Protein 1H99 (pdb70)

Secondary structure (DSSP, 8-state):
-TTGGGTS--S---HHHHHHHHHHHHHHHHHH-S---THHHHHHHHHHHHHHHHHHTT-----TTHHHHHHHTHHHHHHHHHHHHHHHHHHS----HHHHHHHHHHHHHHHTTS--HHHHHHHHHHHHHHHHHHHHHT----TTSHHHHHHHHHHHHHHHHHHHT-----THHHHHHHHHTHHHHHHHHHHHHHHHHHH-----HHHHHHHHHHHHHHH-

Structure (mmCIF, N/CA/C/O backbone):
data_1H99
#
_entry.id   1H99
#
_cell.length_a   78.250
_cell.length_b   129.710
_cell.length_c   50.710
_cell.angle_alpha   90.00
_cell.angle_beta   90.00
_cell.angle_gamma   90.00
#
_symmetry.space_group_name_H-M   'C 2 2 21'
#
loop_
_entity.id
_entity.type
_entity.pdbx_description
1 polymer 'TRANSCRIPTION ANTITERMINATOR LICT'
2 water water
#
loop_
_atom_site.group_PDB
_atom_site.id
_atom_site.type_symbol
_atom_site.label_atom_id
_atom_site.label_alt_id
_atom_site.label_comp_id
_atom_site.label_asym_id
_atom_site.label_entity_id
_atom_site.label_seq_id
_atom_site.pdbx_PDB_ins_code
_atom_site.Cartn_x
_atom_site.Cartn_y
_atom_site.Cartn_z
_atom_site.occupancy
_atom_site.B_iso_or_equiv
_atom_site.auth_seq_id
_atom_site.auth_comp_id
_atom_site.auth_asym_id
_atom_site.auth_atom_id
_atom_site.pdbx_PDB_model_num
ATOM 1 N N . GLY A 1 1 ? 46.546 68.910 18.625 1.00 26.06 54 GLY A N 1
ATOM 2 C CA . GLY A 1 1 ? 45.732 68.828 19.874 1.00 26.33 54 GLY A CA 1
ATOM 3 C C . GLY A 1 1 ? 45.978 67.554 20.663 1.00 25.63 54 GLY A C 1
ATOM 4 O O . GLY A 1 1 ? 46.266 66.502 20.094 1.00 26.23 54 GLY A O 1
ATOM 5 N N . ALA A 1 2 ? 45.852 67.649 21.983 1.00 24.68 55 ALA A N 1
ATOM 6 C CA . ALA A 1 2 ? 46.069 66.512 22.870 1.00 25.65 55 ALA A CA 1
ATOM 7 C C . ALA A 1 2 ? 45.012 65.425 22.703 1.00 25.50 55 ALA A C 1
ATOM 8 O O . ALA A 1 2 ? 45.204 64.290 23.136 1.00 27.15 55 ALA A O 1
ATOM 10 N N . MET A 1 3 ? 43.899 65.762 22.066 1.00 24.80 56 MET A N 1
ATOM 11 C CA . MET A 1 3 ? 42.825 64.795 21.892 1.00 24.68 56 MET A CA 1
ATOM 12 C C . MET A 1 3 ? 42.542 64.468 20.433 1.00 23.43 56 MET A C 1
ATOM 13 O O . MET A 1 3 ? 41.623 63.712 20.117 1.00 21.24 56 MET A O 1
ATOM 18 N N . GLU A 1 4 ? 43.353 65.030 19.547 1.00 20.76 57 GLU A N 1
ATOM 19 C CA . GLU A 1 4 ? 43.191 64.814 18.118 1.00 22.08 57 GLU A CA 1
ATOM 20 C C . GLU A 1 4 ? 43.292 63.335 17.745 1.00 20.56 57 GLU A C 1
ATOM 21 O O . GLU A 1 4 ? 42.495 62.834 16.955 1.00 19.94 57 GLU A O 1
ATOM 27 N N . LYS A 1 5 ? 44.261 62.635 18.326 1.00 19.19 58 LYS A N 1
ATOM 28 C CA . LYS A 1 5 ? 44.468 61.222 18.010 1.00 19.08 58 LYS A CA 1
ATOM 29 C C . LYS A 1 5 ? 43.275 60.308 18.279 1.00 19.07 58 LYS A C 1
ATOM 30 O O . LYS A 1 5 ? 43.173 59.230 17.689 1.00 18.49 58 LYS A O 1
ATOM 36 N N . PHE A 1 6 ? 42.378 60.734 19.163 1.00 17.02 59 PHE A N 1
ATOM 37 C CA . PHE A 1 6 ? 41.196 59.943 19.508 1.00 17.88 59 PHE A CA 1
ATOM 38 C C . PHE A 1 6 ? 40.061 60.093 18.510 1.00 18.83 59 PHE A C 1
ATOM 39 O O . PHE A 1 6 ? 39.131 59.286 18.498 1.00 18.79 59 PHE A O 1
ATOM 47 N N . LYS A 1 7 ? 40.126 61.123 17.677 1.00 17.77 60 LYS A N 1
ATOM 48 C CA . LYS A 1 7 ? 39.041 61.374 16.742 1.00 20.57 60 LYS A CA 1
ATOM 49 C C . LYS A 1 7 ? 39.406 61.540 15.277 1.00 20.38 60 LYS A C 1
ATOM 50 O O . LYS A 1 7 ? 38.533 61.461 14.417 1.00 22.16 60 LYS A O 1
ATOM 56 N N . THR A 1 8 ? 40.682 61.761 14.983 1.00 18.83 61 THR A N 1
ATOM 57 C CA . THR A 1 8 ? 41.087 61.975 13.601 1.00 18.26 61 THR A CA 1
ATOM 58 C C . THR A 1 8 ? 42.419 61.319 13.261 1.00 17.97 61 THR A C 1
ATOM 59 O O . THR A 1 8 ? 43.216 61.007 14.144 1.00 19.24 61 THR A O 1
ATOM 63 N N . LEU A 1 9 ? 42.654 61.106 11.972 1.00 17.59 62 LEU A N 1
ATOM 64 C CA . LEU A 1 9 ? 43.907 60.520 11.527 1.00 16.82 62 LEU A CA 1
ATOM 65 C C . LEU A 1 9 ? 44.948 61.633 11.601 1.00 18.81 62 LEU A C 1
ATOM 66 O O . LEU A 1 9 ? 44.703 62.753 11.143 1.00 20.10 62 LEU A O 1
ATOM 71 N N . LEU A 1 10 ? 46.101 61.311 12.181 1.00 19.53 63 LEU A N 1
ATOM 72 C CA . LEU A 1 10 ? 47.183 62.274 12.396 1.00 22.00 63 LEU A CA 1
ATOM 73 C C . LEU A 1 10 ? 48.256 62.370 11.320 1.00 23.32 63 LEU A C 1
ATOM 74 O O . LEU A 1 10 ? 49.446 62.233 11.614 1.00 25.65 63 LEU A O 1
ATOM 79 N N . TYR A 1 11 ? 47.846 62.615 10.084 1.00 21.57 64 TYR A N 1
ATOM 80 C CA . TYR A 1 11 ? 48.795 62.752 8.988 1.00 21.43 64 TYR A CA 1
ATOM 81 C C . TYR A 1 11 ? 48.101 63.324 7.765 1.00 22.64 64 TYR A C 1
ATOM 82 O O . TYR A 1 11 ? 46.877 63.438 7.738 1.00 22.54 64 TYR A O 1
ATOM 91 N N . ASP A 1 12 ? 48.892 63.697 6.764 1.00 23.66 65 ASP A N 1
ATOM 92 C CA . ASP A 1 12 ? 48.351 64.245 5.529 1.00 25.13 65 ASP A CA 1
ATOM 93 C C . ASP A 1 12 ? 47.770 63.081 4.741 1.00 23.04 65 ASP A C 1
ATOM 94 O O . ASP A 1 12 ? 48.502 62.291 4.147 1.00 24.08 65 ASP A O 1
ATOM 99 N N . ILE A 1 13 ? 46.447 62.974 4.755 1.00 22.39 66 ILE A N 1
ATOM 100 C CA . ILE A 1 13 ? 45.759 61.888 4.071 1.00 20.76 66 ILE A CA 1
ATOM 101 C C . ILE A 1 13 ? 45.750 62.050 2.556 1.00 19.00 66 ILE A C 1
ATOM 102 O O . ILE A 1 13 ? 45.260 63.052 2.032 1.00 20.42 66 ILE A O 1
ATOM 107 N N . PRO A 1 14 ? 46.300 61.065 1.833 1.00 18.56 67 PRO A N 1
ATOM 108 C CA . PRO A 1 14 ? 46.328 61.133 0.369 1.00 18.65 67 PRO A CA 1
ATOM 109 C C . PRO A 1 14 ? 44.894 61.064 -0.154 1.00 18.68 67 PRO A C 1
ATOM 110 O O . PRO A 1 14 ? 44.115 60.203 0.268 1.00 16.90 67 PRO A O 1
ATOM 114 N N . ILE A 1 15 ? 44.544 61.965 -1.066 1.00 17.08 68 ILE A N 1
ATOM 115 C CA . ILE A 1 15 ? 43.199 61.985 -1.618 1.00 17.15 68 ILE A CA 1
ATOM 116 C C . ILE A 1 15 ? 42.800 60.631 -2.208 1.00 16.28 68 ILE A C 1
ATOM 117 O O . ILE A 1 15 ? 41.653 60.203 -2.070 1.00 16.08 68 ILE A O 1
ATOM 122 N N . GLU A 1 16 ? 43.744 59.954 -2.852 1.00 15.35 69 GLU A N 1
ATOM 123 C CA . GLU A 1 16 ? 43.460 58.655 -3.452 1.00 16.93 69 GLU A CA 1
ATOM 124 C C . GLU A 1 16 ? 42.961 57.633 -2.435 1.00 15.15 69 GLU A C 1
ATOM 125 O O . GLU A 1 16 ? 42.158 56.762 -2.770 1.00 14.26 69 GLU A O 1
ATOM 131 N N . CYS A 1 17 ? 43.436 57.737 -1.196 1.00 14.80 70 CYS A N 1
ATOM 132 C CA . CYS A 1 17 ? 43.010 56.802 -0.157 1.00 14.79 70 CYS A CA 1
ATOM 133 C C . CYS A 1 17 ? 41.536 57.007 0.166 1.00 14.36 70 CYS A C 1
ATOM 134 O O . CYS A 1 17 ? 40.794 56.044 0.378 1.00 15.64 70 CYS A O 1
ATOM 137 N N . MET A 1 18 ? 41.110 58.265 0.219 1.00 13.72 71 MET A N 1
ATOM 138 C CA . MET A 1 18 ? 39.717 58.577 0.501 1.00 13.40 71 MET A CA 1
ATOM 139 C C . MET A 1 18 ? 38.862 58.144 -0.680 1.00 14.30 71 MET A C 1
ATOM 140 O O . MET A 1 18 ? 37.757 57.623 -0.504 1.00 14.64 71 MET A O 1
ATOM 145 N N . GLU A 1 19 ? 39.374 58.356 -1.888 1.00 14.23 72 GLU A N 1
ATOM 146 C CA . GLU A 1 19 ? 38.640 57.970 -3.089 1.00 15.19 72 GLU A CA 1
ATOM 147 C C . GLU A 1 19 ? 38.371 56.469 -3.144 1.00 15.71 72 GLU A C 1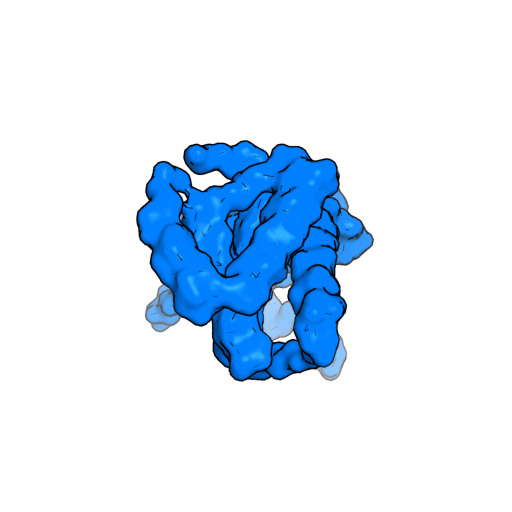
ATOM 148 O O . GLU A 1 19 ? 37.236 56.054 -3.374 1.00 15.51 72 GLU A O 1
ATOM 154 N N . VAL A 1 20 ? 39.400 55.654 -2.934 1.00 15.50 73 VAL A N 1
ATOM 155 C CA . VAL A 1 20 ? 39.195 54.208 -2.984 1.00 15.20 73 VAL A CA 1
ATOM 156 C C . VAL A 1 20 ? 38.359 53.730 -1.793 1.00 15.20 73 VAL A C 1
ATOM 157 O O . VAL A 1 20 ? 37.575 52.790 -1.922 1.00 14.46 73 VAL A O 1
ATOM 161 N N . SER A 1 21 ? 38.506 54.376 -0.637 1.00 13.96 74 SER A N 1
ATOM 162 C CA . SER A 1 21 ? 37.710 54.008 0.533 1.00 14.78 74 SER A CA 1
ATOM 163 C C . SER A 1 21 ? 36.231 54.191 0.199 1.00 15.02 74 SER A C 1
ATOM 164 O O . SER A 1 21 ? 35.408 53.314 0.463 1.00 13.67 74 SER A O 1
ATOM 167 N N . GLU A 1 22 ? 35.894 55.334 -0.393 1.00 14.13 75 GLU A N 1
ATOM 168 C CA . GLU A 1 22 ? 34.509 55.608 -0.752 1.00 13.79 75 GLU A CA 1
ATOM 169 C C . GLU A 1 22 ? 33.997 54.613 -1.790 1.00 12.83 75 GLU A C 1
ATOM 170 O O . GLU A 1 22 ? 32.854 54.173 -1.716 1.00 14.14 75 GLU A O 1
ATOM 176 N N . GLU A 1 23 ? 34.852 54.255 -2.742 1.00 13.05 76 GLU A N 1
ATOM 177 C CA . GLU A 1 23 ? 34.481 53.316 -3.800 1.00 13.39 76 GLU A CA 1
ATOM 178 C C . GLU A 1 23 ? 34.162 51.944 -3.211 1.00 13.07 76 GLU A C 1
ATOM 179 O O . GLU A 1 23 ? 33.166 51.309 -3.575 1.00 14.08 76 GLU A O 1
ATOM 185 N N . ILE A 1 24 ? 35.011 51.497 -2.293 1.00 12.60 77 ILE A N 1
ATOM 186 C CA . ILE A 1 24 ? 34.826 50.202 -1.644 1.00 11.48 77 ILE A CA 1
ATOM 187 C C . ILE A 1 24 ? 33.546 50.169 -0.816 1.00 13.18 77 ILE A C 1
ATOM 188 O O . ILE A 1 24 ? 32.766 49.213 -0.880 1.00 13.50 77 ILE A O 1
ATOM 193 N N . ILE A 1 25 ? 33.332 51.217 -0.031 1.00 12.03 78 ILE A N 1
ATOM 194 C CA . ILE A 1 25 ? 32.161 51.289 0.824 1.00 12.76 78 ILE A CA 1
ATOM 195 C C . ILE A 1 25 ? 30.877 51.435 0.007 1.00 12.65 78 ILE A C 1
ATOM 196 O O . ILE A 1 25 ? 29.839 50.901 0.386 1.00 12.52 78 ILE A O 1
ATOM 201 N N . SER A 1 26 ? 30.947 52.145 -1.114 1.00 12.97 79 SER A N 1
ATOM 202 C CA . SER A 1 26 ? 29.772 52.292 -1.967 1.00 14.44 79 SER A CA 1
ATOM 203 C C . SER A 1 26 ? 29.360 50.900 -2.459 1.00 15.02 79 SER A C 1
ATOM 204 O O . SER A 1 26 ? 28.176 50.566 -2.489 1.00 15.15 79 SER A O 1
ATOM 207 N N . TYR A 1 27 ? 30.348 50.093 -2.838 1.00 13.13 80 TYR A N 1
ATOM 208 C CA . TYR A 1 27 ? 30.098 48.738 -3.318 1.00 13.19 80 TYR A CA 1
ATOM 209 C C . TYR A 1 27 ? 29.596 47.849 -2.179 1.00 13.93 80 TYR A C 1
ATOM 210 O O . TYR A 1 27 ? 28.708 47.014 -2.373 1.00 14.46 80 TYR A O 1
ATOM 219 N N . ALA A 1 28 ? 30.168 48.020 -0.991 1.00 13.06 81 ALA A N 1
ATOM 220 C CA . ALA A 1 28 ? 29.742 47.225 0.153 1.00 12.78 81 ALA A CA 1
ATOM 221 C C . ALA A 1 28 ? 28.268 47.482 0.448 1.00 14.36 81 ALA A C 1
ATOM 222 O O . ALA A 1 28 ? 27.506 46.548 0.705 1.00 13.93 81 ALA A O 1
ATOM 224 N N . LYS A 1 29 ? 27.869 48.751 0.412 1.00 14.16 82 LYS A N 1
ATOM 225 C CA . LYS A 1 29 ? 26.485 49.116 0.681 1.00 14.48 82 LYS A CA 1
ATOM 226 C C . LYS A 1 29 ? 25.556 48.572 -0.400 1.00 14.86 82 LYS A C 1
ATOM 227 O O . LYS A 1 29 ? 24.424 48.182 -0.111 1.00 16.67 82 LYS A O 1
ATOM 233 N N . LEU A 1 30 ? 26.048 48.529 -1.634 1.00 14.90 83 LEU A N 1
ATOM 234 C CA . LEU A 1 30 ? 25.268 48.007 -2.757 1.00 16.20 83 LEU A CA 1
ATOM 235 C C . LEU A 1 30 ? 24.999 46.517 -2.551 1.00 16.88 83 LEU A C 1
ATOM 236 O O . LEU A 1 30 ? 23.869 46.044 -2.718 1.00 17.89 83 LEU A O 1
ATOM 241 N N . GLN A 1 31 ? 26.040 45.781 -2.173 1.00 15.04 84 GLN A N 1
ATOM 242 C CA . GLN A 1 31 ? 25.937 44.339 -1.970 1.00 14.98 84 GLN A CA 1
ATOM 243 C C . GLN A 1 31 ? 25.196 43.907 -0.710 1.00 16.03 84 GLN A C 1
ATOM 244 O O . GLN A 1 31 ? 24.381 42.982 -0.749 1.00 17.37 84 GLN A O 1
ATOM 250 N N . LEU A 1 32 ? 25.482 44.572 0.407 1.00 15.05 85 LEU A N 1
ATOM 251 C CA . LEU A 1 32 ? 24.873 44.220 1.687 1.00 15.58 85 LEU A CA 1
ATOM 252 C C . LEU A 1 32 ? 23.492 44.823 1.909 1.00 16.81 85 LEU A C 1
ATOM 253 O O . LEU A 1 32 ? 22.657 44.235 2.603 1.00 18.54 85 LEU A O 1
ATOM 258 N N . GLY A 1 33 ? 23.270 46.000 1.332 1.00 17.53 86 GLY A N 1
ATOM 259 C CA . GLY A 1 33 ? 21.986 46.670 1.457 1.00 19.98 86 GLY A CA 1
ATOM 260 C C . GLY A 1 33 ? 21.649 47.169 2.849 1.00 20.79 86 GLY A C 1
ATOM 261 O O . GLY A 1 33 ? 20.496 47.513 3.123 1.00 22.96 86 GLY A O 1
ATOM 262 N N . LYS A 1 34 ? 22.642 47.224 3.729 1.00 20.10 87 LYS A N 1
ATOM 263 C CA . LYS A 1 34 ? 22.408 47.680 5.092 1.00 20.61 87 LYS A CA 1
ATOM 264 C C . LYS A 1 34 ? 23.182 48.946 5.429 1.00 18.69 87 LYS A C 1
ATOM 265 O O . LYS A 1 34 ? 24.130 49.319 4.737 1.00 18.13 87 LYS A O 1
ATOM 271 N N . LYS A 1 35 ? 22.761 49.608 6.499 1.00 17.01 88 LYS A N 1
ATOM 272 C CA . LYS A 1 35 ? 23.433 50.817 6.945 1.00 18.00 88 LYS A CA 1
ATOM 273 C C . LYS A 1 35 ? 24.754 50.380 7.566 1.00 15.99 88 LYS A C 1
ATOM 274 O O . LYS A 1 35 ? 24.834 49.320 8.192 1.00 18.52 88 LYS A O 1
ATOM 280 N N . LEU A 1 36 ? 25.789 51.188 7.371 1.00 14.39 89 LEU A N 1
ATOM 281 C CA . LEU A 1 36 ? 27.098 50.905 7.939 1.00 14.13 89 LEU A CA 1
ATOM 282 C C . LEU A 1 36 ? 27.539 52.077 8.804 1.00 13.39 89 LEU A C 1
ATOM 283 O O . LEU A 1 36 ? 27.255 53.231 8.495 1.00 15.14 89 LEU A O 1
ATOM 288 N N . ASN A 1 37 ? 28.217 51.764 9.902 1.00 13.15 90 ASN A N 1
ATOM 289 C CA . ASN A 1 37 ? 28.744 52.775 10.815 1.00 13.97 90 ASN A CA 1
ATOM 290 C C . ASN A 1 37 ? 29.629 53.696 9.964 1.00 14.50 90 ASN A C 1
ATOM 291 O O . ASN A 1 37 ? 30.503 53.212 9.248 1.00 12.63 90 ASN A O 1
ATOM 296 N N . ASP A 1 38 ? 29.405 55.009 10.032 1.00 13.38 91 ASP A N 1
ATOM 297 C CA . ASP A 1 38 ? 30.198 55.957 9.240 1.00 14.72 91 ASP A CA 1
ATOM 298 C C . ASP A 1 38 ? 31.705 55.883 9.486 1.00 13.12 91 ASP A C 1
ATOM 299 O O . ASP A 1 38 ? 32.494 56.343 8.657 1.00 12.44 91 ASP A O 1
ATOM 304 N N . SER A 1 39 ? 32.112 55.315 10.619 1.00 12.70 92 SER A N 1
ATOM 305 C CA . SER A 1 39 ? 33.535 55.214 10.916 1.00 12.16 92 SER A CA 1
ATOM 306 C C . SER A 1 39 ? 34.237 54.277 9.935 1.00 12.34 92 SER A C 1
ATOM 307 O O . SER A 1 39 ? 35.464 54.231 9.888 1.00 11.58 92 SER A O 1
ATOM 310 N N . ILE A 1 40 ? 33.463 53.530 9.151 1.00 11.82 93 ILE A N 1
ATOM 311 C CA . ILE A 1 40 ? 34.056 52.633 8.168 1.00 11.90 93 ILE A CA 1
ATOM 312 C C . ILE A 1 40 ? 34.852 53.457 7.150 1.00 11.52 93 ILE A C 1
ATOM 313 O O . ILE A 1 40 ? 35.847 52.987 6.602 1.00 12.45 93 ILE A O 1
ATOM 318 N N . TYR A 1 41 ? 34.429 54.695 6.900 1.00 11.79 94 TYR A N 1
ATOM 319 C CA . TYR A 1 41 ? 35.158 55.536 5.954 1.00 13.23 94 TYR A CA 1
ATOM 320 C C . TYR A 1 41 ? 36.550 55.854 6.490 1.00 13.31 94 TYR A C 1
ATOM 321 O O . TYR A 1 41 ? 37.528 55.842 5.740 1.00 14.28 94 TYR A O 1
ATOM 330 N N . VAL A 1 42 ? 36.638 56.127 7.788 1.00 12.97 95 VAL A N 1
ATOM 331 C CA . VAL A 1 42 ? 37.918 56.429 8.429 1.00 12.36 95 VAL A CA 1
ATOM 332 C C . VAL A 1 42 ? 38.789 55.174 8.469 1.00 12.91 95 VAL A C 1
ATOM 333 O O . VAL A 1 42 ? 39.954 55.196 8.062 1.00 12.16 95 VAL A O 1
ATOM 337 N N . SER A 1 43 ? 38.217 54.075 8.951 1.00 12.27 96 SER A N 1
ATOM 338 C CA . SER A 1 43 ? 38.965 52.829 9.061 1.00 12.46 96 SER A CA 1
ATOM 339 C C . SER A 1 43 ? 39.537 52.335 7.738 1.00 11.24 96 SER A C 1
ATOM 340 O O . SER A 1 43 ? 40.688 51.901 7.687 1.00 11.63 96 SER A O 1
ATOM 343 N N . LEU A 1 44 ? 38.757 52.395 6.663 1.00 11.39 97 LEU A N 1
ATOM 344 C CA . LEU A 1 44 ? 39.276 51.928 5.383 1.00 11.23 97 LEU A CA 1
ATOM 345 C C . LEU A 1 44 ? 40.260 52.911 4.747 1.00 11.70 97 LEU A C 1
ATOM 346 O O . LEU A 1 44 ? 41.198 52.497 4.067 1.00 12.09 97 LEU A O 1
ATOM 351 N N . THR A 1 45 ? 40.065 54.209 4.964 1.00 11.37 98 THR A N 1
ATOM 352 C CA . THR A 1 45 ? 40.996 55.195 4.420 1.00 10.31 98 THR A CA 1
ATOM 353 C C . THR A 1 45 ? 42.372 54.919 5.022 1.00 10.87 98 THR A C 1
ATOM 354 O O . THR A 1 45 ? 43.374 54.839 4.309 1.00 10.74 98 THR A O 1
ATOM 358 N N . ASP A 1 46 ? 42.406 54.753 6.340 1.00 10.74 99 ASP A N 1
ATOM 359 C CA . ASP A 1 46 ? 43.652 54.483 7.040 1.00 10.61 99 ASP A CA 1
ATOM 360 C C . ASP A 1 46 ? 44.206 53.108 6.689 1.00 9.39 99 ASP A C 1
ATOM 361 O O . ASP A 1 46 ? 45.409 52.962 6.462 1.00 9.81 99 ASP A O 1
ATOM 366 N N . HIS A 1 47 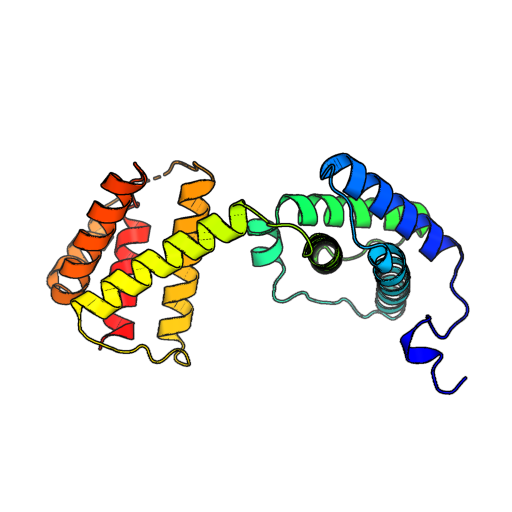? 43.337 52.100 6.638 1.00 10.25 100 HIS A N 1
ATOM 367 C CA . HIS A 1 47 ? 43.806 50.754 6.336 1.00 10.09 100 HIS A CA 1
ATOM 368 C C . HIS A 1 47 ? 44.469 50.639 4.974 1.00 10.73 100 HIS A C 1
ATOM 369 O O . HIS A 1 47 ? 45.538 50.050 4.851 1.00 11.80 100 HIS A O 1
ATOM 376 N N . ILE A 1 48 ? 43.833 51.185 3.947 1.00 11.38 101 ILE A N 1
ATOM 377 C CA . ILE A 1 48 ? 44.408 51.102 2.612 1.00 12.67 101 ILE A CA 1
ATOM 378 C C . ILE A 1 48 ? 45.710 51.891 2.529 1.00 12.63 101 ILE A C 1
ATOM 379 O O . ILE A 1 48 ? 46.663 51.456 1.884 1.00 12.68 101 ILE A O 1
ATOM 384 N N . ASN A 1 49 ? 45.756 53.044 3.190 1.00 11.15 102 ASN A N 1
ATOM 385 C CA . ASN A 1 49 ? 46.960 53.865 3.174 1.00 12.25 102 ASN A CA 1
ATOM 386 C C . ASN A 1 49 ? 48.156 53.060 3.684 1.00 13.10 102 ASN A C 1
ATOM 387 O O . ASN A 1 49 ? 49.195 52.982 3.028 1.00 12.85 102 ASN A O 1
ATOM 392 N N . PHE A 1 50 ? 48.007 52.428 4.841 1.00 12.36 103 PHE A N 1
ATOM 393 C CA . PHE A 1 50 ? 49.120 51.657 5.368 1.00 12.63 103 PHE A CA 1
ATOM 394 C C . PHE A 1 50 ? 49.325 50.307 4.698 1.00 10.75 103 PHE A C 1
ATOM 395 O O . PHE A 1 50 ? 50.429 49.770 4.722 1.00 12.58 103 PHE A O 1
ATOM 403 N N . ALA A 1 51 ? 48.275 49.758 4.096 1.00 10.66 104 ALA A N 1
ATOM 404 C CA . ALA A 1 51 ? 48.402 48.490 3.386 1.00 11.49 104 ALA A CA 1
ATOM 405 C C . ALA A 1 51 ? 49.325 48.736 2.196 1.00 12.52 104 ALA A C 1
ATOM 406 O O . ALA A 1 51 ? 50.176 47.902 1.861 1.00 12.72 104 ALA A O 1
ATOM 408 N N . ILE A 1 52 ? 49.150 49.890 1.556 1.00 12.50 105 ILE A N 1
ATOM 409 C CA . ILE A 1 52 ? 49.976 50.252 0.414 1.00 14.44 105 ILE A CA 1
ATOM 410 C C . ILE A 1 52 ? 51.395 50.542 0.882 1.00 14.66 105 ILE A C 1
ATOM 411 O O . ILE A 1 52 ? 52.357 50.114 0.243 1.00 14.98 105 ILE A O 1
ATOM 416 N N . GLN A 1 53 ? 51.532 51.255 2.000 1.00 14.92 106 GLN A N 1
ATOM 417 C CA . GLN A 1 53 ? 52.854 51.572 2.532 1.00 15.59 106 GLN A CA 1
ATOM 418 C C . GLN A 1 53 ? 53.630 50.299 2.872 1.00 16.91 106 GLN A C 1
ATOM 419 O O . GLN A 1 53 ? 54.837 50.222 2.641 1.00 17.29 106 GLN A O 1
ATOM 425 N N . ARG A 1 54 ? 52.939 49.299 3.410 1.00 15.37 107 ARG A N 1
ATOM 426 C CA . ARG A 1 54 ? 53.590 48.038 3.755 1.00 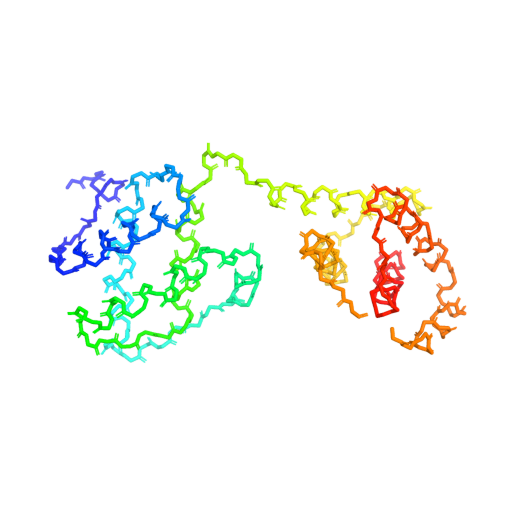16.27 107 ARG A CA 1
ATOM 427 C C . ARG A 1 54 ? 54.101 47.357 2.489 1.00 17.47 107 ARG A C 1
ATOM 428 O O . ARG A 1 54 ? 55.250 46.911 2.423 1.00 17.90 107 ARG A O 1
ATOM 436 N N . ASN A 1 55 ? 53.240 47.276 1.483 1.00 17.34 108 ASN A N 1
ATOM 437 C CA . ASN A 1 55 ? 53.610 46.658 0.220 1.00 18.91 108 ASN A CA 1
ATOM 438 C C . ASN A 1 55 ? 54.827 47.352 -0.386 1.00 19.76 108 ASN A C 1
ATOM 439 O O . ASN A 1 55 ? 55.745 46.694 -0.884 1.00 20.72 108 ASN A O 1
ATOM 444 N N . GLN A 1 56 ? 54.826 48.682 -0.334 1.00 19.92 109 GLN A N 1
ATOM 445 C CA . GLN A 1 56 ? 55.906 49.484 -0.906 1.00 21.98 109 GLN A CA 1
ATOM 446 C C . GLN A 1 56 ? 57.258 49.314 -0.223 1.00 22.95 109 GLN A C 1
ATOM 447 O O . GLN A 1 56 ? 58.296 49.543 -0.845 1.00 25.05 109 GLN A O 1
ATOM 453 N N . LYS A 1 57 ? 57.258 48.928 1.048 1.00 20.78 110 LYS A N 1
ATOM 454 C CA . LYS A 1 57 ? 58.518 48.743 1.756 1.00 20.52 110 LYS A CA 1
ATOM 455 C C . LYS A 1 57 ? 58.942 47.280 1.786 1.00 20.18 110 LYS A C 1
ATOM 456 O O . LYS A 1 57 ? 59.928 46.925 2.428 1.00 21.61 110 LYS A O 1
ATOM 462 N N . GLY A 1 58 ? 58.193 46.431 1.088 1.00 18.52 111 GLY A N 1
ATOM 463 C CA . GLY A 1 58 ? 58.537 45.022 1.027 1.00 19.23 111 GLY A CA 1
ATOM 464 C C . GLY A 1 58 ? 57.961 44.134 2.111 1.00 18.61 111 GLY A C 1
ATOM 465 O O . GLY A 1 58 ? 58.365 42.977 2.248 1.00 20.91 111 GLY A O 1
ATOM 466 N N . LEU A 1 59 ? 57.021 44.662 2.888 1.00 18.45 112 LEU A N 1
ATOM 467 C CA . LEU A 1 59 ? 56.406 43.876 3.945 1.00 19.63 112 LEU A CA 1
ATOM 468 C C . LEU A 1 59 ? 55.126 43.233 3.430 1.00 19.73 112 LEU A C 1
ATOM 469 O O . LEU A 1 59 ? 54.135 43.918 3.186 1.00 18.93 112 LEU A O 1
ATOM 474 N N . ASP A 1 60 ? 55.169 41.917 3.243 1.00 19.56 113 ASP A N 1
ATOM 475 C CA . ASP A 1 60 ? 54.010 41.170 2.769 1.00 21.40 113 ASP A CA 1
ATOM 476 C C . ASP A 1 60 ? 53.337 40.563 3.992 1.00 21.46 113 ASP A C 1
ATOM 477 O O . ASP A 1 60 ? 53.846 39.616 4.596 1.00 20.97 113 ASP A O 1
ATOM 482 N N . ILE A 1 61 ? 52.190 41.122 4.356 1.00 20.73 114 ILE A N 1
ATOM 483 C CA . ILE A 1 61 ? 51.466 40.675 5.534 1.00 19.62 114 ILE A CA 1
ATOM 484 C C . ILE A 1 61 ? 50.778 39.330 5.397 1.00 18.04 114 ILE A C 1
ATOM 485 O O . ILE A 1 61 ? 50.476 38.871 4.293 1.00 18.03 114 ILE A O 1
ATOM 490 N N . LYS A 1 62 ? 50.537 38.714 6.549 1.00 17.42 115 LYS A N 1
ATOM 491 C CA . LYS A 1 62 ? 49.866 37.429 6.632 1.00 18.78 115 LYS A CA 1
ATOM 492 C C . LYS A 1 62 ? 48.676 37.574 7.575 1.00 17.37 115 LYS A C 1
ATOM 493 O O . LYS A 1 62 ? 48.778 38.207 8.629 1.00 18.66 115 LYS A O 1
ATOM 499 N N . ASN A 1 63 ? 47.543 37.004 7.179 1.00 16.92 116 ASN A N 1
ATOM 500 C CA . ASN A 1 63 ? 46.324 37.063 7.979 1.00 17.31 116 ASN A CA 1
ATOM 501 C C . ASN A 1 63 ? 46.030 35.670 8.536 1.00 19.19 116 ASN A C 1
ATOM 502 O O . ASN A 1 63 ? 45.654 34.768 7.792 1.00 20.66 116 ASN A O 1
ATOM 507 N N . ALA A 1 64 ? 46.192 35.520 9.850 1.00 20.80 117 ALA A N 1
ATOM 508 C CA . ALA A 1 64 ? 45.986 34.251 10.547 1.00 21.91 117 ALA A CA 1
ATOM 509 C C . ALA A 1 64 ? 44.555 33.734 10.505 1.00 22.77 117 ALA A C 1
ATOM 510 O O . ALA A 1 64 ? 44.317 32.535 10.679 1.00 24.37 117 ALA A O 1
ATOM 512 N N . LEU A 1 65 ? 43.609 34.634 10.271 1.00 19.26 118 LEU A N 1
ATOM 513 C CA . LEU A 1 65 ? 42.198 34.266 10.231 1.00 17.56 118 LEU A CA 1
ATOM 514 C C . LEU A 1 65 ? 41.620 34.343 8.817 1.00 15.14 118 LEU A C 1
ATOM 515 O O . LEU A 1 65 ? 40.407 34.405 8.649 1.00 14.23 118 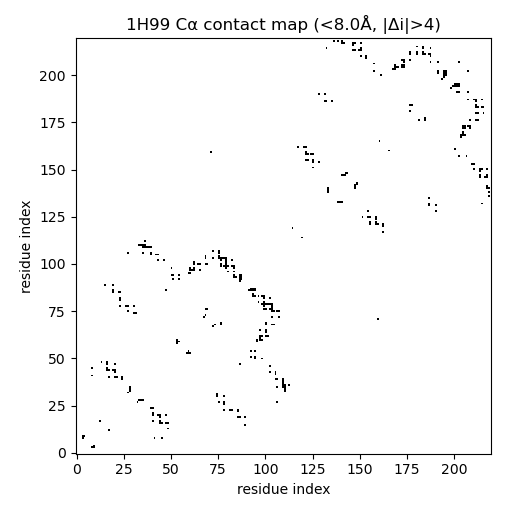LEU A O 1
ATOM 520 N N . LEU A 1 66 ? 42.479 34.319 7.803 1.00 15.44 119 LEU A N 1
ATOM 521 C CA . LEU A 1 66 ? 42.006 34.421 6.425 1.00 15.30 119 LEU A CA 1
ATOM 522 C C . LEU A 1 66 ? 40.925 33.413 6.031 1.00 14.39 119 LEU A C 1
ATOM 523 O O . LEU A 1 66 ? 39.847 33.805 5.592 1.00 14.67 119 LEU A O 1
ATOM 528 N N . TRP A 1 67 ? 41.198 32.120 6.191 1.00 15.18 120 TRP A N 1
ATOM 529 C CA . TRP A 1 67 ? 40.222 31.106 5.805 1.00 15.13 120 TRP A CA 1
ATOM 530 C C . TRP A 1 67 ? 38.928 31.119 6.603 1.00 13.99 120 TRP A C 1
ATOM 531 O O . TRP A 1 67 ? 37.846 30.913 6.047 1.00 14.27 120 TRP A O 1
ATOM 542 N N . GLU A 1 68 ? 39.026 31.363 7.903 1.00 12.99 121 GLU A N 1
ATOM 543 C CA . GLU A 1 68 ? 37.828 31.422 8.728 1.00 13.47 121 GLU A CA 1
ATOM 544 C C . GLU A 1 68 ? 36.973 32.615 8.316 1.00 12.69 121 GLU A C 1
ATOM 545 O O . GLU A 1 68 ? 35.747 32.550 8.355 1.00 13.30 121 GLU A O 1
ATOM 551 N N . THR A 1 69 ? 37.628 33.700 7.917 1.00 12.90 122 THR A N 1
ATOM 552 C CA . THR A 1 69 ? 36.922 34.906 7.497 1.00 13.74 122 THR A CA 1
ATOM 553 C C . THR A 1 69 ? 36.186 34.626 6.191 1.00 13.35 122 THR A C 1
ATOM 554 O O . THR A 1 69 ? 35.017 34.995 6.031 1.00 13.07 122 THR A O 1
ATOM 558 N N . LYS A 1 70 ? 36.875 33.963 5.267 1.00 13.85 123 LYS A N 1
ATOM 559 C CA . LYS A 1 70 ? 36.294 33.612 3.973 1.00 15.75 123 LYS A CA 1
ATOM 560 C C . LYS A 1 70 ? 35.055 32.737 4.147 1.00 15.87 123 LYS A C 1
ATOM 561 O O . LYS A 1 70 ? 34.072 32.885 3.423 1.00 17.26 123 LYS A O 1
ATOM 567 N N . ARG A 1 71 ? 35.107 31.826 5.112 1.00 16.43 124 ARG A N 1
ATOM 568 C CA . ARG A 1 71 ? 33.995 30.912 5.343 1.00 17.79 124 ARG A CA 1
ATOM 569 C C . ARG A 1 71 ? 32.837 31.487 6.154 1.00 17.60 124 ARG A C 1
ATOM 570 O O . ARG A 1 71 ? 31.672 31.303 5.796 1.00 19.12 124 ARG A O 1
ATOM 578 N N . LEU A 1 72 ? 33.154 32.185 7.240 1.00 16.01 125 LEU A N 1
ATOM 579 C CA . LEU A 1 72 ? 32.126 32.744 8.115 1.00 16.27 125 LEU A CA 1
ATOM 580 C C . LEU A 1 72 ? 31.539 34.077 7.675 1.00 17.34 125 LEU A C 1
ATOM 581 O O . LEU A 1 72 ? 30.373 34.371 7.955 1.00 20.16 125 LEU A O 1
ATOM 586 N N . TYR A 1 73 ? 32.342 34.889 6.996 1.00 15.25 126 TYR A N 1
ATOM 587 C CA . TYR A 1 73 ? 31.882 36.190 6.523 1.00 16.00 126 TYR A CA 1
ATOM 588 C C . TYR A 1 73 ? 32.035 36.242 5.006 1.00 15.51 126 TYR A C 1
ATOM 589 O O . TYR A 1 73 ? 32.707 37.119 4.457 1.00 14.24 126 TYR A O 1
ATOM 598 N N . LYS A 1 74 ? 31.392 35.295 4.332 1.00 17.06 127 LYS A N 1
ATOM 599 C CA . LYS A 1 74 ? 31.459 35.183 2.879 1.00 20.91 127 LYS A CA 1
ATOM 600 C C . LYS A 1 74 ? 31.161 36.464 2.107 1.00 15.98 127 LYS A C 1
ATOM 601 O O . LYS A 1 74 ? 31.903 36.819 1.192 1.00 15.89 127 LYS A O 1
ATOM 607 N N . ASP A 1 75 ? 30.079 37.153 2.461 1.00 16.14 128 ASP A N 1
ATOM 608 C CA . ASP A 1 75 ? 29.715 38.377 1.754 1.00 16.03 128 ASP A CA 1
ATOM 609 C C . ASP A 1 75 ? 30.732 39.492 1.957 1.00 14.80 128 ASP A C 1
ATOM 610 O O . ASP A 1 75 ? 31.106 40.177 1.006 1.00 14.75 128 ASP A O 1
ATOM 615 N N . GLU A 1 76 ? 31.178 39.673 3.195 1.00 14.05 129 GLU A N 1
ATOM 616 C CA . GLU A 1 76 ? 32.154 40.708 3.489 1.00 13.80 129 GLU A CA 1
ATOM 617 C C . GLU A 1 76 ? 33.485 40.390 2.816 1.00 13.24 129 GLU A C 1
ATOM 618 O O . GLU A 1 76 ? 34.181 41.292 2.343 1.00 12.64 129 GLU A O 1
ATOM 624 N N . PHE A 1 77 ? 33.843 39.109 2.759 1.00 12.84 130 PHE A N 1
ATOM 625 C CA . PHE A 1 77 ? 35.096 38.728 2.121 1.00 12.14 130 PHE A CA 1
ATOM 626 C C . PHE A 1 77 ? 35.045 38.982 0.616 1.00 13.17 130 PHE A C 1
ATOM 627 O O . PHE A 1 77 ? 36.035 39.411 0.019 1.00 12.72 130 PHE A O 1
ATOM 635 N N . ALA A 1 78 ? 33.897 38.707 -0.001 1.00 12.59 131 ALA A N 1
ATOM 636 C CA . ALA A 1 78 ? 33.742 38.937 -1.432 1.00 13.73 131 ALA A CA 1
ATOM 637 C C . ALA A 1 78 ? 33.978 40.417 -1.720 1.00 13.45 131 ALA A C 1
ATOM 638 O O . ALA A 1 78 ? 34.616 40.774 -2.712 1.00 14.27 131 ALA A O 1
ATOM 640 N N . ILE A 1 79 ? 33.465 41.278 -0.845 1.00 12.61 132 ILE A N 1
ATOM 641 C CA . ILE A 1 79 ? 33.653 42.719 -1.011 1.00 13.12 132 ILE A CA 1
ATOM 642 C C . ILE A 1 79 ? 35.136 43.046 -0.833 1.00 12.71 132 ILE A C 1
ATOM 643 O O . ILE A 1 79 ? 35.694 43.865 -1.565 1.00 12.36 132 ILE A O 1
ATOM 648 N N . GLY A 1 80 ? 35.770 42.390 0.139 1.00 12.97 133 GLY A N 1
ATOM 649 C CA . GLY A 1 80 ? 37.185 42.611 0.388 1.00 12.25 133 GLY A CA 1
ATOM 650 C C . GLY A 1 80 ? 38.027 42.231 -0.815 1.00 12.61 133 GLY A C 1
ATOM 651 O O . GLY A 1 80 ? 39.018 42.898 -1.123 1.00 12.53 133 GLY A O 1
ATOM 652 N N . LYS A 1 81 ? 37.643 41.152 -1.493 1.00 12.90 134 LYS A N 1
ATOM 653 C CA . LYS A 1 81 ? 38.360 40.702 -2.682 1.00 13.97 134 LYS A CA 1
ATOM 654 C C . LYS A 1 81 ? 38.225 41.730 -3.803 1.00 12.75 134 LYS A C 1
ATOM 655 O O . LYS A 1 81 ? 39.202 42.056 -4.479 1.00 12.79 134 LYS A O 1
ATOM 661 N N . GLU A 1 82 ? 37.014 42.244 -3.997 1.00 14.13 135 GLU A N 1
ATOM 662 C CA . GLU A 1 82 ? 36.785 43.244 -5.031 1.00 14.77 135 GLU A CA 1
ATOM 663 C C . GLU A 1 82 ? 37.529 44.526 -4.655 1.00 14.24 135 GLU A C 1
ATOM 664 O O . GLU A 1 82 ? 37.993 45.267 -5.520 1.00 14.73 135 GLU A O 1
ATOM 670 N N . ALA A 1 83 ? 37.651 44.777 -3.357 1.00 13.74 136 ALA A N 1
ATOM 671 C CA . ALA A 1 83 ? 38.347 45.962 -2.876 1.00 12.22 136 ALA A CA 1
ATOM 672 C C . ALA A 1 83 ? 39.806 45.961 -3.338 1.00 12.75 136 ALA A C 1
ATOM 673 O O . ALA A 1 83 ? 40.355 47.011 -3.675 1.00 12.43 136 ALA A O 1
ATOM 675 N N . LEU A 1 84 ? 40.435 44.787 -3.353 1.00 12.30 137 LEU A N 1
ATOM 676 C CA . LEU A 1 84 ? 41.826 44.689 -3.781 1.00 11.66 137 LEU A CA 1
ATOM 677 C C . LEU A 1 84 ? 41.951 45.026 -5.263 1.00 13.27 137 LEU A C 1
ATOM 678 O O . LEU A 1 84 ? 42.984 45.527 -5.709 1.00 13.10 137 LEU A O 1
ATOM 683 N N . VAL A 1 85 ? 40.897 44.747 -6.023 1.00 14.38 138 VAL A N 1
ATOM 684 C CA . VAL A 1 85 ? 40.895 45.063 -7.446 1.00 15.16 138 VAL A CA 1
ATOM 685 C C . VAL A 1 85 ? 40.823 46.581 -7.597 1.00 14.97 138 VAL A C 1
ATOM 686 O O . VAL A 1 85 ? 41.547 47.172 -8.399 1.00 15.53 138 VAL A O 1
ATOM 690 N N . MET A 1 86 ? 39.956 47.210 -6.808 1.00 13.85 139 MET A N 1
ATOM 691 C CA . MET A 1 86 ? 39.801 48.660 -6.849 1.00 13.63 139 MET A CA 1
ATOM 692 C C . MET A 1 86 ? 41.106 49.343 -6.453 1.00 13.62 139 MET A C 1
ATOM 693 O O . MET A 1 86 ? 41.485 50.366 -7.029 1.00 14.09 139 MET A O 1
ATOM 698 N N . VAL A 1 87 ? 41.797 48.779 -5.468 1.00 12.95 140 VAL A N 1
ATOM 699 C CA . VAL A 1 87 ? 43.062 49.354 -5.025 1.00 14.76 140 VAL A CA 1
ATOM 700 C C . VAL A 1 87 ? 44.095 49.264 -6.144 1.00 14.93 140 VAL A C 1
ATOM 701 O O . VAL A 1 87 ? 44.854 50.204 -6.375 1.00 14.81 140 VAL A O 1
ATOM 705 N N . LYS A 1 88 ? 44.118 48.132 -6.841 1.00 14.07 141 LYS A N 1
ATOM 706 C CA . LYS A 1 88 ? 45.052 47.945 -7.948 1.00 17.05 141 LYS A CA 1
ATOM 707 C C . LYS A 1 88 ? 44.743 48.953 -9.061 1.00 17.69 141 LYS A C 1
ATOM 708 O O . LYS A 1 88 ? 45.652 49.548 -9.646 1.00 18.93 141 LYS A O 1
ATOM 714 N N . ASN A 1 89 ? 43.458 49.147 -9.341 1.00 18.32 142 ASN A N 1
ATOM 715 C CA . ASN A 1 89 ? 43.023 50.086 -10.377 1.00 18.74 142 ASN A CA 1
ATOM 716 C C . ASN A 1 89 ? 43.434 51.519 -10.054 1.00 20.52 142 ASN A C 1
ATOM 717 O O . ASN A 1 89 ? 43.804 52.288 -10.944 1.00 22.39 142 ASN A O 1
ATOM 722 N N . LYS A 1 90 ? 43.373 51.871 -8.775 1.00 19.64 143 LYS A N 1
ATOM 723 C CA . LYS A 1 90 ? 43.707 53.219 -8.326 1.00 20.90 143 LYS A CA 1
ATOM 724 C C . LYS A 1 90 ? 45.194 53.515 -8.170 1.00 21.78 143 LYS A C 1
ATOM 725 O O . LYS A 1 90 ? 45.658 54.601 -8.531 1.00 23.66 143 LYS A O 1
ATOM 731 N N . THR A 1 91 ? 45.935 52.549 -7.638 1.00 20.96 144 THR A N 1
ATOM 732 C CA . THR A 1 91 ? 47.354 52.728 -7.357 1.00 20.31 144 THR A CA 1
ATOM 733 C C . THR A 1 91 ? 48.337 51.875 -8.153 1.00 20.89 144 THR A C 1
ATOM 734 O O . THR A 1 91 ? 49.529 52.181 -8.189 1.00 21.99 144 THR A O 1
ATOM 738 N N . GLY A 1 92 ? 47.851 50.804 -8.768 1.00 19.51 145 GLY A N 1
ATOM 739 C CA . GLY A 1 92 ? 48.729 49.924 -9.521 1.00 20.14 145 GLY A CA 1
ATOM 740 C C . GLY A 1 92 ? 49.357 48.878 -8.612 1.00 19.45 145 GLY A C 1
ATOM 741 O O . GLY A 1 92 ? 50.155 48.050 -9.052 1.00 20.31 145 GLY A O 1
ATOM 742 N N . VAL A 1 93 ? 48.984 48.911 -7.336 1.00 17.85 146 VAL A N 1
ATOM 743 C CA . VAL A 1 93 ? 49.511 47.974 -6.348 1.00 17.16 146 VAL A CA 1
ATOM 744 C C . VAL A 1 93 ? 48.593 46.767 -6.145 1.00 16.33 146 VAL A C 1
ATOM 745 O O . VAL A 1 93 ? 47.391 46.927 -5.930 1.00 16.72 146 VAL A O 1
ATOM 749 N N . SER A 1 94 ? 49.169 45.569 -6.219 1.00 16.53 147 SER A N 1
ATOM 750 C CA . SER A 1 94 ? 48.431 44.321 -6.027 1.00 16.16 147 SER A CA 1
ATOM 751 C C . SER A 1 94 ? 48.666 43.801 -4.610 1.00 16.24 147 SER A C 1
ATOM 752 O O . SER A 1 94 ? 49.722 43.242 -4.314 1.00 17.94 147 SER A O 1
ATOM 755 N N . LEU A 1 95 ? 47.682 43.985 -3.734 1.00 15.27 148 LEU A N 1
ATOM 756 C CA . LEU A 1 95 ? 47.801 43.527 -2.352 1.00 15.47 148 LEU A CA 1
ATOM 757 C C . LEU A 1 95 ? 47.479 42.043 -2.216 1.00 15.78 148 LEU A C 1
ATOM 758 O O . LEU A 1 95 ? 46.694 41.488 -2.987 1.00 16.42 148 LEU A O 1
ATOM 763 N N . PRO A 1 96 ? 48.089 41.378 -1.226 1.00 16.17 149 PRO A N 1
ATOM 764 C CA . PRO A 1 96 ? 47.832 39.952 -1.024 1.00 16.30 149 PRO A CA 1
ATOM 765 C C . PRO A 1 96 ? 46.402 39.725 -0.541 1.00 16.48 149 PRO A C 1
ATOM 766 O O . PRO A 1 96 ? 45.800 40.607 0.072 1.00 16.14 149 PRO A O 1
ATOM 770 N N . GLU A 1 97 ? 45.870 38.540 -0.820 1.00 16.93 150 GLU A N 1
ATOM 771 C CA . GLU A 1 97 ? 44.512 38.183 -0.430 1.00 17.02 150 GLU A CA 1
ATOM 772 C C . GLU A 1 97 ? 44.290 38.380 1.067 1.00 16.01 150 GLU A C 1
ATOM 773 O O . GLU A 1 97 ? 43.163 38.594 1.518 1.00 14.33 150 GLU A O 1
ATOM 779 N N . ASP A 1 98 ? 45.370 38.302 1.837 1.00 15.44 151 ASP A N 1
ATOM 780 C CA . ASP A 1 98 ? 45.294 38.490 3.280 1.00 14.48 151 ASP A CA 1
ATOM 781 C C . ASP A 1 98 ? 44.634 39.822 3.622 1.00 14.89 151 ASP A C 1
ATOM 782 O O . ASP A 1 98 ? 43.902 39.926 4.609 1.00 12.64 151 ASP A O 1
ATOM 787 N N . GLU A 1 99 ? 44.887 40.839 2.801 1.00 12.93 152 GLU A N 1
ATOM 788 C CA . GLU A 1 99 ? 44.310 42.158 3.032 1.00 12.50 152 GLU A CA 1
ATOM 789 C C . GLU A 1 99 ? 42.802 42.165 2.801 1.00 12.64 152 GLU A C 1
ATOM 790 O O . GLU A 1 99 ? 42.086 42.963 3.405 1.00 12.01 152 GLU A O 1
ATOM 796 N N . ALA A 1 100 ? 42.316 41.285 1.931 1.00 12.87 153 ALA A N 1
ATOM 797 C CA . ALA A 1 100 ? 40.880 41.207 1.684 1.00 11.60 153 ALA A CA 1
ATOM 798 C C . ALA A 1 100 ? 40.202 40.761 2.982 1.00 11.87 153 ALA A C 1
ATOM 799 O O . ALA A 1 100 ? 39.077 41.163 3.281 1.00 11.15 153 ALA A O 1
ATOM 801 N N . GLY A 1 101 ? 40.894 39.920 3.748 1.00 12.13 154 GLY A N 1
ATOM 802 C CA . GLY A 1 101 ? 40.347 39.446 5.007 1.00 11.94 154 GLY A CA 1
ATOM 803 C C . GLY A 1 101 ? 40.236 40.571 6.025 1.00 10.65 154 GLY A C 1
ATOM 804 O O . GLY A 1 101 ? 39.231 40.686 6.723 1.00 11.91 154 GLY A O 1
ATOM 805 N N . PHE A 1 102 ? 41.268 41.405 6.120 1.00 11.62 155 PHE A N 1
ATOM 806 C CA . PHE A 1 102 ? 41.233 42.516 7.068 1.00 11.79 155 PHE A CA 1
ATOM 807 C C . PHE A 1 102 ? 40.171 43.535 6.671 1.00 12.28 155 PHE A C 1
ATOM 808 O O . PHE A 1 102 ? 39.479 44.081 7.528 1.00 11.17 155 PHE A O 1
ATOM 816 N N . ILE A 1 103 ? 40.035 43.784 5.374 1.00 11.63 156 ILE A N 1
ATOM 817 C CA . ILE A 1 103 ? 39.019 44.715 4.903 1.00 12.37 156 ILE A CA 1
ATOM 818 C C . ILE A 1 103 ? 37.646 44.145 5.273 1.00 12.12 156 ILE A C 1
ATOM 819 O O . ILE A 1 103 ? 36.771 44.874 5.737 1.00 12.26 156 ILE A O 1
ATOM 824 N N . ALA A 1 104 ? 37.468 42.841 5.095 1.00 11.16 157 ALA A N 1
ATOM 825 C CA . ALA A 1 104 ? 36.205 42.202 5.437 1.00 10.80 157 ALA A CA 1
ATOM 826 C C . ALA A 1 104 ? 35.851 42.425 6.910 1.00 11.24 157 ALA A C 1
ATOM 827 O O . ALA A 1 104 ? 34.695 42.705 7.242 1.00 10.61 157 ALA A O 1
ATOM 829 N N . LEU A 1 105 ? 36.840 42.303 7.794 1.00 11.68 158 LEU A N 1
ATOM 830 C CA . LEU A 1 105 ? 36.587 42.499 9.216 1.00 12.80 158 LEU A CA 1
ATOM 831 C C . LEU A 1 105 ? 36.226 43.946 9.546 1.00 12.06 158 LEU A C 1
ATOM 832 O O . LEU A 1 105 ? 35.450 44.200 10.469 1.00 11.95 158 LEU A O 1
ATOM 837 N N . HIS A 1 106 ? 36.772 44.900 8.798 1.00 11.53 159 HIS A N 1
ATOM 838 C CA . HIS A 1 106 ? 36.416 46.297 9.035 1.00 10.72 159 HIS A CA 1
ATOM 839 C C . HIS A 1 106 ? 34.940 46.471 8.682 1.00 11.35 159 HIS A C 1
ATOM 840 O O . HIS A 1 106 ? 34.211 47.201 9.355 1.00 12.45 159 HIS A O 1
ATOM 847 N N . ILE A 1 107 ? 34.499 45.795 7.625 1.00 11.69 160 ILE A N 1
ATOM 848 C CA . ILE A 1 107 ? 33.104 45.882 7.213 1.00 11.64 160 ILE A CA 1
ATOM 849 C C . ILE A 1 107 ? 32.217 45.230 8.275 1.00 10.35 160 ILE A C 1
ATOM 850 O O . ILE A 1 107 ? 31.174 45.780 8.646 1.00 10.82 160 ILE A O 1
ATOM 855 N N . VAL A 1 108 ? 32.631 44.067 8.775 1.00 10.39 161 VAL A N 1
ATOM 856 C CA . VAL A 1 108 ? 31.859 43.393 9.812 1.00 11.00 161 VAL A CA 1
ATOM 857 C C . VAL A 1 108 ? 31.681 44.322 11.010 1.00 11.76 161 VAL A C 1
ATOM 858 O O . VAL A 1 108 ? 30.591 44.421 11.574 1.00 12.97 161 VAL A O 1
ATOM 862 N N . ASN A 1 109 ? 32.750 45.010 11.404 1.00 11.46 162 ASN A N 1
ATOM 863 C CA . ASN A 1 109 ? 32.655 45.926 12.531 1.00 13.36 162 ASN A CA 1
ATOM 864 C C . ASN A 1 109 ? 31.592 46.994 12.293 1.00 12.33 162 ASN A C 1
ATOM 865 O O . ASN A 1 109 ? 30.826 47.339 13.198 1.00 13.34 162 ASN A O 1
ATOM 870 N N . ALA A 1 110 ? 31.534 47.496 11.065 1.00 12.30 163 ALA A N 1
ATOM 871 C CA . ALA A 1 110 ? 30.572 48.533 10.703 1.00 10.73 163 ALA A CA 1
ATOM 872 C C . ALA A 1 110 ? 29.130 48.018 10.670 1.00 11.28 163 ALA A C 1
ATOM 873 O O . ALA A 1 110 ? 28.188 48.814 10.638 1.00 12.30 163 ALA A O 1
ATOM 875 N N . GLU A 1 111 ? 28.977 46.695 10.682 1.00 10.86 164 GLU A N 1
ATOM 876 C CA . GLU A 1 111 ? 27.670 46.026 10.659 1.00 12.06 164 GLU A CA 1
ATOM 877 C C . GLU A 1 111 ? 27.201 45.573 12.042 1.00 12.47 164 GLU A C 1
ATOM 878 O O . GLU A 1 111 ? 26.073 45.106 12.191 1.00 12.56 164 GLU A O 1
ATOM 884 N N . LEU A 1 112 ? 28.058 45.700 13.049 1.00 13.26 165 LEU A N 1
ATOM 885 C CA . LEU A 1 112 ? 27.724 45.216 14.385 1.00 10.88 165 LEU A CA 1
ATOM 886 C C . LEU A 1 112 ? 26.531 45.821 15.112 1.00 10.33 165 LEU A C 1
ATOM 887 O O . LEU A 1 112 ? 26.056 45.243 16.090 1.00 11.59 165 LEU A O 1
ATOM 892 N N . ASN A 1 113 ? 26.032 46.959 14.645 1.00 10.64 166 ASN A N 1
ATOM 893 C CA . ASN A 1 113 ? 24.927 47.601 15.337 1.00 12.18 166 ASN A CA 1
ATOM 894 C C . ASN A 1 113 ? 23.537 47.063 15.025 1.00 12.33 166 ASN A C 1
ATOM 895 O O . ASN A 1 113 ? 22.535 47.585 15.514 1.00 13.34 166 ASN A O 1
ATOM 900 N N . GLU A 1 114 ? 23.486 46.009 14.220 1.00 12.75 167 GLU A N 1
ATOM 901 C CA . GLU A 1 114 ? 22.229 45.349 13.888 1.00 13.77 167 GLU A CA 1
ATOM 902 C C . GLU A 1 114 ? 22.498 43.849 13.978 1.00 14.84 167 GLU A C 1
ATOM 903 O O . GLU A 1 114 ? 23.627 43.408 13.768 1.00 14.83 167 GLU A O 1
ATOM 909 N N . GLU A 1 115 ? 21.479 43.068 14.322 1.00 15.74 168 GLU A N 1
ATOM 910 C CA . GLU A 1 115 ? 21.655 41.620 14.437 1.00 17.09 168 GLU A CA 1
ATOM 911 C C . GLU A 1 115 ? 22.165 41.001 13.144 1.00 16.49 168 GLU A C 1
ATOM 912 O O . GLU A 1 115 ? 21.866 41.477 12.048 1.00 17.85 168 GLU A O 1
ATOM 918 N N . MET A 1 116 ? 22.940 39.930 13.285 1.00 17.04 169 MET A N 1
ATOM 919 C CA . MET A 1 116 ? 23.467 39.193 12.145 1.00 17.61 169 MET A CA 1
ATOM 920 C C . MET A 1 116 ? 22.909 37.784 12.316 1.00 18.05 169 MET A C 1
ATOM 921 O O . MET A 1 116 ? 23.488 36.957 13.018 1.00 17.11 169 MET A O 1
ATOM 926 N N . PRO A 1 117 ? 21.757 37.506 11.683 1.00 17.69 170 PRO A N 1
ATOM 927 C CA . PRO A 1 117 ? 21.035 36.229 11.716 1.00 18.96 170 PRO A CA 1
ATOM 928 C C . PRO A 1 117 ? 21.851 34.951 11.581 1.00 18.09 170 PRO A C 1
ATOM 929 O O . PRO A 1 117 ? 21.682 34.026 12.376 1.00 17.01 170 PRO A O 1
ATOM 933 N N . ASN A 1 118 ? 22.716 34.885 10.577 1.00 18.91 171 ASN A N 1
ATOM 934 C CA . ASN A 1 118 ? 23.511 33.680 10.367 1.00 20.21 171 ASN A CA 1
ATOM 935 C C . ASN A 1 118 ? 24.426 33.383 11.540 1.00 18.74 171 ASN A C 1
ATOM 936 O O . ASN A 1 118 ? 24.597 32.227 11.921 1.00 18.19 171 ASN A O 1
ATOM 941 N N . ILE A 1 119 ? 25.015 34.427 12.111 1.00 16.96 172 ILE A N 1
ATOM 942 C CA . ILE A 1 119 ? 25.914 34.251 13.242 1.00 16.00 172 ILE A CA 1
ATOM 943 C C . ILE A 1 119 ? 25.141 33.781 14.468 1.00 15.34 172 ILE A C 1
ATOM 944 O O . ILE A 1 119 ? 25.602 32.915 15.213 1.00 14.34 172 ILE A O 1
ATOM 949 N N . ILE A 1 120 ? 23.966 34.359 14.674 1.00 14.50 173 ILE A N 1
ATOM 950 C CA . ILE A 1 120 ? 23.116 33.975 15.791 1.00 15.22 173 ILE A CA 1
ATOM 951 C C . ILE A 1 120 ? 22.734 32.502 15.661 1.00 15.14 173 ILE A C 1
ATOM 952 O O . ILE A 1 120 ? 22.792 31.759 16.641 1.00 15.13 173 ILE A O 1
ATOM 957 N N . ASN A 1 121 ? 22.355 32.085 14.457 1.00 15.26 174 ASN A N 1
ATOM 958 C CA . ASN A 1 121 ? 21.964 30.695 14.224 1.00 15.32 174 ASN A CA 1
ATOM 959 C C . ASN A 1 121 ? 23.098 29.715 14.499 1.00 13.77 174 ASN A C 1
ATOM 960 O O . ASN A 1 121 ? 22.910 28.704 15.178 1.00 14.21 174 ASN A O 1
ATOM 965 N N . ILE A 1 122 ? 24.274 30.013 13.961 1.00 13.55 175 ILE A N 1
ATOM 966 C CA . ILE A 1 122 ? 25.428 29.144 14.149 1.00 12.67 175 ILE A CA 1
ATOM 967 C C . ILE A 1 122 ? 25.799 29.021 15.624 1.00 13.73 175 ILE A C 1
ATOM 968 O O . ILE A 1 122 ? 26.006 27.914 16.129 1.00 13.15 175 ILE A O 1
ATOM 973 N N . THR A 1 123 ? 25.873 30.152 16.320 1.00 14.69 176 THR A N 1
ATOM 974 C CA . THR A 1 123 ? 26.238 30.126 17.730 1.00 15.16 176 THR A CA 1
ATOM 975 C C . THR A 1 123 ? 25.187 29.425 18.592 1.00 14.31 176 THR A C 1
ATOM 976 O O . THR A 1 123 ? 25.523 28.791 19.593 1.00 14.17 176 THR A O 1
ATOM 980 N N . LYS A 1 124 ? 23.921 29.523 18.197 1.00 14.49 177 LYS A N 1
ATOM 981 C CA . LYS A 1 124 ? 22.844 28.874 18.940 1.00 14.74 177 LYS A CA 1
ATOM 982 C C . LYS A 1 124 ? 23.001 27.354 18.898 1.00 14.50 177 LYS A C 1
ATOM 983 O O . LYS A 1 124 ? 22.893 26.681 19.925 1.00 13.59 177 LYS A O 1
ATOM 989 N N . VAL A 1 125 ? 23.249 26.814 17.707 1.00 14.08 178 VAL A N 1
ATOM 990 C CA . VAL A 1 125 ? 23.419 25.371 17.560 1.00 13.56 178 VAL A CA 1
ATOM 991 C C . VAL A 1 125 ? 24.649 24.892 18.328 1.00 13.44 178 VAL A C 1
ATOM 992 O O . VAL A 1 125 ? 24.622 23.837 18.956 1.00 13.13 178 VAL A O 1
ATOM 996 N N . MET A 1 12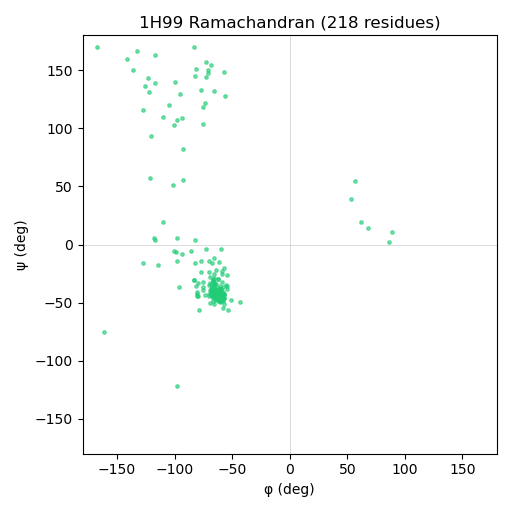6 ? 25.726 25.668 18.281 1.00 13.79 179 MET A N 1
ATOM 997 C CA . MET A 1 126 ? 26.937 25.300 19.012 1.00 13.47 179 MET A CA 1
ATOM 998 C C . MET A 1 126 ? 26.613 25.187 20.498 1.00 13.54 179 MET A C 1
ATOM 999 O O . MET A 1 126 ? 26.988 24.218 21.158 1.00 13.94 179 MET A O 1
ATOM 1004 N N . GLU A 1 127 ? 25.916 26.192 21.021 1.00 20.00 180 GLU A N 1
ATOM 1005 C CA . GLU A 1 127 ? 25.545 26.216 22.429 1.00 13.01 180 GLU A CA 1
ATOM 1006 C C . GLU A 1 127 ? 24.678 25.019 22.796 1.00 13.39 180 GLU A C 1
ATOM 1007 O O . GLU A 1 127 ? 24.857 24.415 23.848 1.00 13.85 180 GLU A O 1
ATOM 1013 N N . GLU A 1 128 ? 23.735 24.678 21.924 1.00 12.63 181 GLU A N 1
ATOM 1014 C CA . GLU A 1 128 ? 22.849 23.550 22.180 1.00 12.87 181 GLU A CA 1
ATOM 1015 C C . GLU A 1 128 ? 23.610 22.230 22.285 1.00 12.19 181 GLU A C 1
ATOM 1016 O O . GLU A 1 128 ? 23.349 21.422 23.181 1.00 13.01 181 GLU A O 1
ATOM 1022 N N . ILE A 1 129 ? 24.566 22.015 21.388 1.00 11.38 182 ILE A N 1
ATOM 1023 C CA . ILE A 1 129 ? 25.345 20.787 21.413 1.00 11.00 182 ILE A CA 1
ATOM 1024 C C . ILE A 1 129 ? 26.251 20.746 22.642 1.00 11.09 182 ILE A C 1
ATOM 1025 O O . ILE A 1 129 ? 26.382 19.701 23.281 1.00 11.92 182 ILE A O 1
ATOM 1030 N N . LEU A 1 130 ? 26.869 21.876 22.979 1.00 12.88 183 LEU A N 1
ATOM 1031 C CA . LEU A 1 130 ? 27.729 21.940 24.158 1.00 12.35 183 LEU A CA 1
ATOM 1032 C C . LEU A 1 130 ? 26.894 21.605 25.391 1.00 12.81 183 LEU A C 1
ATOM 1033 O O . LEU A 1 130 ? 27.346 20.889 26.284 1.00 12.28 183 LEU A O 1
ATOM 1038 N N . SER A 1 131 ? 25.666 22.118 25.427 1.00 13.19 184 SER A N 1
ATOM 1039 C CA . SER A 1 131 ? 24.770 21.868 26.551 1.00 14.03 184 SER A CA 1
ATOM 1040 C C . SER A 1 131 ? 24.454 20.383 26.702 1.00 14.74 184 SER A C 1
ATOM 1041 O O . SER A 1 131 ? 24.373 19.868 27.819 1.00 14.34 184 SER A O 1
ATOM 1044 N N . ILE A 1 132 ? 24.278 19.692 25.579 1.00 11.64 185 ILE A N 1
ATOM 1045 C CA . ILE A 1 132 ? 23.973 18.267 25.611 1.00 11.62 185 ILE A CA 1
ATOM 1046 C C . ILE A 1 132 ? 25.132 17.472 26.203 1.00 12.57 185 ILE A C 1
ATOM 1047 O O . ILE A 1 132 ? 24.927 16.577 27.023 1.00 13.53 185 ILE A O 1
ATOM 1052 N N . VAL A 1 133 ? 26.354 17.806 25.799 1.00 12.98 186 VAL A N 1
ATOM 1053 C CA . VAL A 1 133 ? 27.521 17.103 26.312 1.00 12.54 186 VAL A CA 1
ATOM 1054 C C . VAL A 1 133 ? 27.709 17.376 27.805 1.00 12.35 186 VAL A C 1
ATOM 1055 O O . VAL A 1 133 ? 27.944 16.450 28.583 1.00 13.00 186 VAL A O 1
ATOM 1059 N N . LYS A 1 134 ? 27.598 18.641 28.206 1.00 14.01 187 LYS A N 1
ATOM 1060 C CA . LYS A 1 134 ? 27.752 19.005 29.613 1.00 14.83 187 LYS A CA 1
ATOM 1061 C C . LYS A 1 134 ? 26.763 18.254 30.499 1.00 14.62 187 LYS A C 1
ATOM 1062 O O . LYS A 1 134 ? 27.132 17.721 31.547 1.00 15.53 187 LYS A O 1
ATOM 1068 N N . TYR A 1 135 ? 25.507 18.211 30.068 1.00 14.29 188 TYR A N 1
ATOM 1069 C CA . TYR A 1 135 ? 24.454 17.542 30.829 1.00 15.44 188 TYR A CA 1
ATOM 1070 C C . TYR A 1 135 ? 24.586 16.021 30.838 1.00 15.52 188 TYR A C 1
ATOM 1071 O O . TYR A 1 135 ? 24.268 15.366 31.835 1.00 17.34 188 TYR A O 1
ATOM 1080 N N . HIS A 1 136 ? 25.059 15.457 29.733 1.00 15.13 189 HIS A N 1
ATOM 1081 C CA . HIS A 1 136 ? 25.216 14.013 29.625 1.00 15.16 189 HIS A CA 1
ATOM 1082 C C . HIS A 1 136 ? 26.264 13.465 30.590 1.00 16.51 189 HIS A C 1
ATOM 1083 O O . HIS A 1 136 ? 26.052 12.434 31.236 1.00 17.79 189 HIS A O 1
ATOM 1090 N N . PHE A 1 137 ? 27.394 14.153 30.687 1.00 16.31 190 PHE A N 1
ATOM 1091 C CA . PHE A 1 137 ? 28.474 13.695 31.549 1.00 17.62 190 PHE A CA 1
ATOM 1092 C C . PHE A 1 137 ? 28.563 14.400 32.896 1.00 19.47 190 PHE A C 1
ATOM 1093 O O . PHE A 1 137 ? 29.365 14.009 33.745 1.00 20.37 190 PHE A O 1
ATOM 1101 N N . LYS A 1 138 ? 27.736 15.424 33.092 1.00 21.05 191 LYS A N 1
ATOM 1102 C CA . LYS A 1 138 ? 27.732 16.184 34.341 1.00 22.65 191 LYS A CA 1
ATOM 1103 C C . LYS A 1 138 ? 29.127 16.735 34.584 1.00 24.31 191 LYS A C 1
ATOM 1104 O O . LYS A 1 138 ? 29.729 16.510 35.637 1.00 25.36 191 LYS A O 1
ATOM 1110 N N . ILE A 1 139 ? 29.636 17.462 33.597 1.00 24.76 192 ILE A N 1
ATOM 1111 C CA . ILE A 1 139 ? 30.972 18.029 33.677 1.00 26.91 192 ILE A CA 1
ATOM 1112 C C . ILE A 1 139 ? 31.030 19.496 33.284 1.00 28.07 192 ILE A C 1
ATOM 1113 O O . ILE A 1 139 ? 30.086 20.050 32.717 1.00 28.65 192 ILE A O 1
ATOM 1118 N N . GLU A 1 140 ? 32.159 20.111 33.609 1.00 29.14 193 GLU A N 1
ATOM 1119 C CA . GLU A 1 140 ? 32.433 21.496 33.267 1.00 30.38 193 GLU A CA 1
ATOM 1120 C C . GLU A 1 140 ? 33.635 21.393 32.338 1.00 29.95 193 GLU A C 1
ATOM 1121 O O . GLU A 1 140 ? 34.536 20.593 32.574 1.00 30.32 193 GLU A O 1
ATOM 1127 N N . PHE A 1 141 ? 33.640 22.191 31.279 1.00 29.33 194 PHE A N 1
ATOM 1128 C CA . PHE A 1 141 ? 34.719 22.152 30.302 1.00 30.13 194 PHE A CA 1
ATOM 1129 C C . PHE A 1 141 ? 35.964 22.944 30.680 1.00 30.57 194 PHE A C 1
ATOM 1130 O O . PHE A 1 141 ? 35.877 23.994 31.316 1.00 29.79 194 PHE A O 1
ATOM 1138 N N . ASN A 1 142 ? 37.121 22.417 30.289 1.00 30.73 195 ASN A N 1
ATOM 1139 C CA . ASN A 1 142 ? 38.393 23.094 30.513 1.00 31.07 195 ASN A CA 1
ATOM 1140 C C . ASN A 1 142 ? 38.557 23.866 29.212 1.00 30.99 195 ASN A C 1
ATOM 1141 O O . ASN A 1 142 ? 39.239 23.413 28.292 1.00 31.69 195 ASN A O 1
ATOM 1146 N N . GLU A 1 143 ? 37.907 25.022 29.138 1.00 31.74 196 GLU A N 1
ATOM 1147 C CA . GLU A 1 143 ? 37.923 25.859 27.945 1.00 32.44 196 GLU A CA 1
ATOM 1148 C C . GLU A 1 143 ? 39.287 26.351 27.472 1.00 32.00 196 GLU A C 1
ATOM 1149 O O . GLU A 1 143 ? 39.381 26.998 26.430 1.00 32.81 196 GLU A O 1
ATOM 1155 N N . GLU A 1 144 ? 40.340 26.048 28.223 1.00 31.48 197 GLU A N 1
ATOM 1156 C CA . GLU A 1 144 ? 41.682 26.476 27.842 1.00 31.25 197 GLU A CA 1
ATOM 1157 C C . GLU A 1 144 ? 42.462 25.375 27.130 1.00 29.58 197 GLU A C 1
ATOM 1158 O O . GLU A 1 144 ? 43.495 25.637 26.511 1.00 28.64 197 GLU A O 1
ATOM 1164 N N . SER A 1 145 ? 41.961 24.147 27.208 1.00 26.30 198 SER A N 1
ATOM 1165 C CA . SER A 1 145 ? 42.624 23.012 26.581 1.00 25.26 198 SER A CA 1
ATOM 1166 C C . SER A 1 145 ? 42.528 23.033 25.064 1.00 22.10 198 SER A C 1
ATOM 1167 O O . SER A 1 145 ? 41.562 23.547 24.499 1.00 21.61 198 SER A O 1
ATOM 1170 N N . LEU A 1 146 ? 43.541 22.475 24.408 1.00 20.57 199 LEU A N 1
ATOM 1171 C CA . LEU A 1 146 ? 43.552 22.406 22.955 1.00 19.40 199 LEU A CA 1
ATOM 1172 C C . LEU A 1 146 ? 42.428 21.490 22.480 1.00 17.53 199 LEU A C 1
ATOM 1173 O O . LEU A 1 146 ? 41.898 21.669 21.385 1.00 17.37 199 LEU A O 1
ATOM 1178 N N . HIS A 1 147 ? 42.064 20.511 23.304 1.00 16.72 200 HIS A N 1
ATOM 1179 C CA . HIS A 1 147 ? 40.990 19.593 22.940 1.00 14.44 200 HIS A CA 1
ATOM 1180 C C . HIS A 1 147 ? 39.655 20.331 22.898 1.00 14.74 200 HIS A C 1
ATOM 1181 O O . HIS A 1 147 ? 38.815 20.059 22.038 1.00 13.86 200 HIS A O 1
ATOM 1188 N N . TYR A 1 148 ? 39.451 21.268 23.818 1.00 14.35 201 TYR A N 1
ATOM 1189 C CA . TYR A 1 148 ? 38.208 22.029 23.816 1.00 14.39 201 TYR A CA 1
ATOM 1190 C C . TYR A 1 148 ? 38.190 22.934 22.585 1.00 13.65 201 TYR A C 1
ATOM 1191 O O . TYR A 1 148 ? 37.147 23.127 21.952 1.00 13.10 201 TYR A O 1
ATOM 1200 N N . TYR A 1 149 ? 39.348 23.488 22.241 1.00 14.36 202 TYR A N 1
ATOM 1201 C CA . TYR A 1 149 ? 39.436 24.358 21.077 1.00 14.33 202 TYR A CA 1
ATOM 1202 C C . TYR A 1 149 ? 39.038 23.599 19.808 1.00 13.18 202 TYR A C 1
ATOM 1203 O O . TYR A 1 149 ? 38.269 24.111 18.991 1.00 11.91 202 TYR A O 1
ATOM 1212 N N . ARG A 1 150 ? 39.523 22.400 19.672 1.00 13.48 203 ARG A N 1
ATOM 1213 C CA . ARG A 1 150 ? 39.207 21.558 18.526 1.00 13.07 203 ARG A CA 1
ATOM 1214 C C . ARG A 1 150 ? 37.705 21.251 18.500 1.00 12.43 203 ARG A C 1
ATOM 1215 O O . ARG A 1 150 ? 37.050 21.331 17.463 1.00 11.52 203 ARG A O 1
ATOM 1223 N N . PHE A 1 151 ? 37.182 20.907 19.656 1.00 11.14 204 PHE A N 1
ATOM 1224 C CA . PHE A 1 151 ? 35.772 20.562 19.829 1.00 11.95 204 PHE A CA 1
ATOM 1225 C C . PHE A 1 151 ? 34.853 21.703 19.382 1.00 10.60 204 PHE A C 1
ATOM 1226 O O . PHE A 1 151 ? 33.970 21.511 18.543 1.00 11.47 204 PHE A O 1
ATOM 1234 N N . VAL A 1 152 ? 35.066 22.894 19.933 1.00 12.40 205 VAL A N 1
ATOM 1235 C CA . VAL A 1 152 ? 34.237 24.040 19.587 1.00 13.77 205 VAL A CA 1
ATOM 1236 C C . VAL A 1 152 ? 34.397 24.466 18.128 1.00 13.33 205 VAL A C 1
ATOM 1237 O O . VAL A 1 152 ? 33.447 24.954 17.513 1.00 15.22 205 VAL A O 1
ATOM 1241 N N . THR A 1 153 ? 35.593 24.287 17.576 1.00 12.79 206 THR A N 1
ATOM 1242 C CA . THR A 1 153 ? 35.837 24.623 16.181 1.00 13.82 206 THR A CA 1
ATOM 1243 C C . THR A 1 153 ? 35.040 23.646 15.308 1.00 14.04 206 THR A C 1
ATOM 1244 O O . THR A 1 153 ? 34.430 24.048 14.312 1.00 13.96 206 THR A O 1
ATOM 1248 N N . ASP A 1 154 ? 35.039 22.368 15.682 1.00 12.09 207 ASP A N 1
ATOM 1249 C CA . ASP A 1 154 ? 34.278 21.373 14.928 1.00 11.55 207 ASP A CA 1
ATOM 1250 C C . ASP A 1 154 ? 32.786 21.709 15.001 1.00 11.34 207 ASP A C 1
ATOM 1251 O O . ASP A 1 154 ? 32.073 21.627 14.003 1.00 11.42 207 ASP A O 1
ATOM 1256 N N . LEU A 1 155 ? 32.304 22.080 16.183 1.00 12.19 208 LEU A N 1
ATOM 1257 C CA . LEU A 1 155 ? 30.888 22.402 16.312 1.00 12.75 208 LEU A CA 1
ATOM 1258 C C . LEU A 1 155 ? 30.487 23.554 15.396 1.00 13.18 208 LEU A C 1
ATOM 1259 O O . LEU A 1 155 ? 29.402 23.543 14.821 1.00 12.53 208 LEU A O 1
ATOM 1264 N N . LYS A 1 156 ? 31.361 24.545 15.251 1.00 13.01 209 LYS A N 1
ATOM 1265 C CA . LYS A 1 156 ? 31.062 25.674 14.377 1.00 14.67 209 LYS A CA 1
ATOM 1266 C C . LYS A 1 156 ? 31.012 25.178 12.931 1.00 15.38 209 LYS A C 1
ATOM 1267 O O . LYS A 1 156 ? 30.157 25.607 12.150 1.00 17.30 209 LYS A O 1
ATOM 1273 N N . PHE A 1 157 ? 31.924 24.269 12.588 1.00 16.50 210 PHE A N 1
ATOM 1274 C CA . PHE A 1 157 ? 31.978 23.670 11.250 1.00 17.40 210 PHE A CA 1
ATOM 1275 C C . PHE A 1 157 ? 30.640 22.997 10.951 1.00 16.00 210 PHE A C 1
ATOM 1276 O O . PHE A 1 157 ? 30.058 23.178 9.881 1.00 15.10 210 PHE A O 1
ATOM 1284 N N . PHE A 1 158 ? 30.176 22.197 11.906 1.00 13.65 211 PHE A N 1
ATOM 1285 C CA . PHE A 1 158 ? 28.923 21.464 11.766 1.00 13.30 211 PHE A CA 1
ATOM 1286 C C . PHE A 1 158 ? 27.753 22.422 11.587 1.00 13.44 211 PHE A C 1
ATOM 1287 O O . PHE A 1 158 ? 26.927 22.250 10.691 1.00 12.73 211 PHE A O 1
ATOM 1295 N N . ALA A 1 159 ? 27.689 23.425 12.457 1.00 13.90 212 ALA A N 1
ATOM 1296 C CA . ALA A 1 159 ? 26.611 24.405 12.420 1.00 14.68 212 ALA A CA 1
ATOM 1297 C C . ALA A 1 159 ? 26.603 25.193 11.117 1.00 15.66 212 ALA A C 1
ATOM 1298 O O . ALA A 1 159 ? 25.541 25.477 10.566 1.00 14.63 212 ALA A O 1
ATOM 1300 N N . GLN A 1 160 ? 27.785 25.552 10.627 1.00 16.33 213 GLN A N 1
ATOM 1301 C CA . GLN A 1 160 ? 27.881 26.305 9.380 1.00 18.50 213 GLN A CA 1
ATOM 1302 C C . GLN A 1 160 ? 27.279 25.477 8.238 1.00 19.23 213 GLN A C 1
ATOM 1303 O O . GLN A 1 160 ? 26.453 25.970 7.465 1.00 20.31 213 GLN A O 1
ATOM 1309 N N . ARG A 1 161 ? 27.693 24.216 8.152 1.00 18.16 214 ARG A N 1
ATOM 1310 C CA . ARG A 1 161 ? 27.216 23.286 7.130 1.00 19.04 214 ARG A CA 1
ATOM 1311 C C . ARG A 1 161 ? 25.693 23.178 7.196 1.00 19.80 214 ARG A C 1
ATOM 1312 O O . ARG A 1 161 ? 25.008 23.168 6.170 1.00 21.15 214 ARG A O 1
ATOM 1320 N N . LEU A 1 162 ? 25.174 23.096 8.416 1.00 18.55 215 LEU A N 1
ATOM 1321 C CA . LEU A 1 162 ? 23.741 22.970 8.644 1.00 20.46 215 LEU A CA 1
ATOM 1322 C C . LEU A 1 162 ? 22.961 24.128 8.036 1.00 21.77 215 LEU A C 1
ATOM 1323 O O . LEU A 1 162 ? 21.951 23.916 7.362 1.00 24.03 215 LEU A O 1
ATOM 1328 N N . PHE A 1 163 ? 23.428 25.350 8.267 1.00 21.58 216 PHE A N 1
ATOM 1329 C CA . PHE A 1 163 ? 22.732 26.518 7.744 1.00 23.69 216 PHE A CA 1
ATOM 1330 C C . PHE A 1 163 ? 23.111 26.895 6.316 1.00 26.51 216 PHE A C 1
ATOM 1331 O O . PHE A 1 163 ? 22.509 27.794 5.729 1.00 28.19 216 PHE A O 1
ATOM 1339 N N . ASN A 1 164 ? 24.103 26.211 5.752 1.00 29.79 217 ASN A N 1
ATOM 1340 C CA . ASN A 1 164 ? 24.506 26.477 4.374 1.00 33.45 217 ASN A CA 1
ATOM 1341 C C . ASN A 1 164 ? 23.771 25.524 3.439 1.00 35.12 217 ASN A C 1
ATOM 1342 O O . ASN A 1 164 ? 23.836 25.662 2.217 1.00 36.92 217 ASN A O 1
ATOM 1347 N N . GLY A 1 165 ? 23.075 24.554 4.025 1.00 36.78 218 GLY A N 1
ATOM 1348 C CA . GLY A 1 165 ? 22.332 23.589 3.234 1.00 38.07 218 GLY A CA 1
ATOM 1349 C C . GLY A 1 165 ? 23.211 22.750 2.326 1.00 39.16 218 GLY A C 1
ATOM 1350 O O . GLY A 1 165 ? 22.726 22.153 1.364 1.00 40.09 218 GLY A O 1
ATOM 1351 N N . THR A 1 166 ? 24.504 22.697 2.631 1.00 39.89 219 THR A N 1
ATOM 1352 C CA . THR A 1 166 ? 25.449 21.928 1.828 1.00 40.63 219 THR A CA 1
ATOM 1353 C C . THR A 1 166 ? 25.319 20.428 2.075 1.00 41.35 219 THR A C 1
ATOM 1354 O O . THR A 1 166 ? 25.526 19.954 3.192 1.00 40.62 219 THR A O 1
ATOM 1358 N N . HIS A 1 167 ? 24.981 19.686 1.025 1.00 42.21 220 HIS A N 1
ATOM 1359 C CA . HIS A 1 167 ? 24.833 18.240 1.131 1.00 42.94 220 HIS A CA 1
ATOM 1360 C C . HIS A 1 167 ? 26.069 17.513 0.618 1.00 42.94 220 HIS A C 1
ATOM 1361 O O . HIS A 1 167 ? 26.660 17.902 -0.391 1.00 42.44 220 HIS A O 1
ATOM 1368 N N . MET A 1 168 ? 26.454 16.455 1.323 1.00 42.80 221 MET A N 1
ATOM 1369 C CA . MET A 1 168 ? 27.625 15.669 0.960 1.00 43.31 221 MET A CA 1
ATOM 1370 C C . MET A 1 168 ? 27.229 14.422 0.176 1.00 43.25 221 MET A C 1
ATOM 1371 O O . MET A 1 168 ? 26.612 13.507 0.721 1.00 43.10 221 MET A O 1
ATOM 1376 N N . GLU A 1 171 ? 29.647 9.278 3.900 1.00 33.63 224 GLU A N 1
ATOM 1377 C CA . GLU A 1 171 ? 30.294 8.551 2.815 1.00 33.57 224 GLU A CA 1
ATOM 1378 C C . GLU A 1 171 ? 30.560 7.103 3.210 1.00 33.62 224 GLU A C 1
ATOM 1379 O O . GLU A 1 171 ? 29.866 6.191 2.761 1.00 33.59 224 GLU A O 1
ATOM 1385 N N . ASP A 1 172 ? 31.570 6.898 4.050 1.00 32.14 225 ASP A N 1
ATOM 1386 C CA . ASP A 1 172 ? 31.932 5.560 4.502 1.00 31.25 225 ASP A CA 1
ATOM 1387 C C . ASP A 1 172 ? 32.006 5.460 6.025 1.00 29.13 225 ASP A C 1
ATOM 1388 O O . ASP A 1 172 ? 32.842 6.098 6.669 1.00 26.46 225 ASP A O 1
ATOM 1393 N N . ASP A 1 173 ? 31.117 4.647 6.589 1.00 27.71 226 ASP A N 1
ATOM 1394 C CA . ASP A 1 173 ? 31.036 4.445 8.033 1.00 28.27 226 ASP A CA 1
ATOM 1395 C C . ASP A 1 173 ? 32.161 3.621 8.647 1.00 26.73 226 ASP A C 1
ATOM 1396 O O . ASP A 1 173 ? 32.208 3.467 9.866 1.00 24.59 226 ASP A O 1
ATOM 1401 N N . PHE A 1 174 ? 33.067 3.095 7.827 1.00 25.98 227 PHE A N 1
ATOM 1402 C CA . PHE A 1 174 ? 34.147 2.263 8.354 1.00 26.53 227 PHE A CA 1
ATOM 1403 C C . PHE A 1 174 ? 34.962 2.956 9.441 1.00 26.38 227 PHE A C 1
ATOM 1404 O O . PHE A 1 174 ? 35.423 2.318 10.388 1.00 24.60 227 PHE A O 1
ATOM 1412 N N . LEU A 1 175 ? 35.130 4.266 9.305 1.00 27.69 228 LEU A N 1
ATOM 1413 C CA . LEU A 1 175 ? 35.900 5.042 10.265 1.00 29.81 228 LEU A CA 1
ATOM 1414 C C . LEU A 1 175 ? 35.136 5.315 11.556 1.00 28.85 228 LEU A C 1
ATOM 1415 O O . LEU A 1 175 ? 35.722 5.706 12.561 1.00 31.15 228 LEU A O 1
ATOM 1420 N N . LEU A 1 176 ? 33.827 5.094 11.524 1.00 27.14 229 LEU A N 1
ATOM 1421 C CA . LEU A 1 176 ? 32.979 5.324 12.686 1.00 28.35 229 LEU A CA 1
ATOM 1422 C C . LEU A 1 176 ? 32.752 4.032 13.465 1.00 29.54 229 LEU A C 1
ATOM 1423 O O . LEU A 1 176 ? 32.694 4.034 14.696 1.00 28.69 229 LEU A O 1
ATOM 1428 N N . ASP A 1 177 ? 32.636 2.925 12.743 1.00 30.54 230 ASP A N 1
ATOM 1429 C CA . ASP A 1 177 ? 32.409 1.629 13.368 1.00 31.91 230 ASP A CA 1
ATOM 1430 C C . ASP A 1 177 ? 33.517 1.264 14.353 1.00 31.14 230 ASP A C 1
ATOM 1431 O O . ASP A 1 177 ? 33.298 0.501 15.294 1.00 31.84 230 ASP A O 1
ATOM 1436 N N . THR A 1 178 ? 34.701 1.827 14.138 1.00 29.68 231 THR A N 1
ATOM 1437 C CA . THR A 1 178 ? 35.854 1.565 14.992 1.00 27.83 231 THR A CA 1
ATOM 1438 C C . THR A 1 178 ? 35.844 2.360 16.305 1.00 27.42 231 THR A C 1
ATOM 1439 O O . THR A 1 178 ? 36.131 1.817 17.374 1.00 27.86 231 THR A O 1
ATOM 1443 N N . VAL A 1 179 ? 35.521 3.646 16.231 1.00 25.34 232 VAL A N 1
ATOM 1444 C CA . VAL A 1 179 ? 35.484 4.473 17.431 1.00 22.53 232 VAL A CA 1
ATOM 1445 C C . VAL A 1 179 ? 34.298 4.061 18.315 1.00 22.19 232 VAL A C 1
ATOM 1446 O O . VAL A 1 179 ? 34.307 4.277 19.530 1.00 20.19 232 VAL A O 1
ATOM 1450 N N . LYS A 1 180 ? 33.286 3.460 17.695 1.00 22.44 233 LYS A N 1
ATOM 1451 C CA . LYS A 1 180 ? 32.092 3.002 18.406 1.00 24.19 233 LYS A CA 1
ATOM 1452 C C . LYS A 1 180 ? 32.438 2.006 19.505 1.00 24.43 233 LYS A C 1
ATOM 1453 O O . LYS A 1 180 ? 31.810 1.995 20.564 1.00 25.07 233 LYS A O 1
ATOM 1459 N N . GLU A 1 181 ? 33.432 1.165 19.245 1.00 23.66 234 GLU A N 1
ATOM 1460 C CA . GLU A 1 181 ? 33.838 0.152 20.208 1.00 25.08 234 GLU A CA 1
ATOM 1461 C C . GLU A 1 181 ? 34.705 0.689 21.338 1.00 24.26 234 GLU A C 1
ATOM 1462 O O . GLU A 1 181 ? 34.363 0.541 22.510 1.00 25.15 234 GLU A O 1
ATOM 1468 N N . LYS A 1 182 ? 35.823 1.316 20.989 1.00 21.07 235 LYS A N 1
ATOM 1469 C CA . LYS A 1 182 ? 36.731 1.849 21.994 1.00 20.66 235 LYS A CA 1
ATOM 1470 C C . LYS A 1 182 ? 36.137 3.006 22.797 1.00 20.41 235 LYS A C 1
ATOM 1471 O O . LYS A 1 182 ? 36.198 3.013 24.026 1.00 21.70 235 LYS A O 1
ATOM 1477 N N . TYR A 1 183 ? 35.555 3.981 22.108 1.00 17.17 236 TYR A N 1
ATOM 1478 C CA . TYR A 1 183 ? 34.973 5.136 22.787 1.00 15.83 236 TYR A CA 1
ATOM 1479 C C . TYR A 1 183 ? 33.453 5.021 22.877 1.00 15.06 236 TYR A C 1
ATOM 1480 O O . TYR A 1 183 ? 32.734 5.957 22.525 1.00 13.76 236 TYR A O 1
ATOM 1489 N N . HIS A 1 184 ? 32.962 3.889 23.373 1.00 15.17 237 HIS A N 1
ATOM 1490 C CA . HIS A 1 184 ? 31.521 3.682 23.458 1.00 14.86 237 HIS A CA 1
ATOM 1491 C C . HIS A 1 184 ? 30.754 4.686 24.318 1.00 14.31 237 HIS A C 1
ATOM 1492 O O . HIS A 1 184 ? 29.625 5.039 23.984 1.00 15.49 237 HIS A O 1
ATOM 1499 N N . ARG A 1 185 ? 31.347 5.155 25.413 1.00 14.56 238 ARG A N 1
ATOM 1500 C CA . ARG A 1 185 ? 30.656 6.123 26.260 1.00 14.30 238 ARG A CA 1
ATOM 1501 C C . ARG A 1 185 ? 30.498 7.446 25.516 1.00 14.54 238 ARG A C 1
ATOM 1502 O O . ARG A 1 185 ? 29.447 8.078 25.572 1.00 15.58 238 ARG A O 1
ATOM 1510 N N . ALA A 1 186 ? 31.546 7.861 24.813 1.00 13.32 239 ALA A N 1
ATOM 1511 C CA . ALA A 1 186 ? 31.475 9.101 24.062 1.00 12.89 239 ALA A CA 1
ATOM 1512 C C . ALA A 1 186 ? 30.453 8.951 22.943 1.00 13.23 239 ALA A C 1
ATOM 1513 O O . ALA A 1 186 ? 29.658 9.861 22.692 1.00 13.42 239 ALA A O 1
ATOM 1515 N N . TYR A 1 187 ? 30.468 7.799 22.278 1.00 14.67 240 TYR A N 1
ATOM 1516 C CA . TYR A 1 187 ? 29.552 7.552 21.170 1.00 15.23 240 TYR A CA 1
ATOM 1517 C C . TYR A 1 187 ? 28.086 7.579 21.597 1.00 17.01 240 TYR A C 1
ATOM 1518 O O . TYR A 1 187 ? 27.209 7.921 20.799 1.00 16.25 240 TYR A O 1
ATOM 1527 N N . GLU A 1 188 ? 27.810 7.213 22.845 1.00 17.55 241 GLU A N 1
ATOM 1528 C CA . GLU A 1 188 ? 26.438 7.249 23.334 1.00 20.01 241 GLU A CA 1
ATOM 1529 C C . GLU A 1 188 ? 25.951 8.694 23.267 1.00 18.54 241 GLU A C 1
ATOM 1530 O O . GLU A 1 188 ? 24.797 8.955 22.931 1.00 19.00 241 GLU A O 1
ATOM 1536 N N . CYS A 1 189 ? 26.838 9.635 23.581 1.00 16.07 242 CYS A N 1
ATOM 1537 C CA . CYS A 1 189 ? 26.480 11.048 23.529 1.00 15.95 242 CYS A CA 1
ATOM 1538 C C . CYS A 1 189 ? 26.422 11.513 22.070 1.00 14.82 242 CYS A C 1
ATOM 1539 O O . CYS A 1 189 ? 25.586 12.339 21.707 1.00 14.42 242 CYS A O 1
ATOM 1542 N N . THR A 1 190 ? 27.314 10.988 21.233 1.00 13.45 243 THR A N 1
ATOM 1543 C CA . THR A 1 190 ? 27.303 11.343 19.816 1.00 12.06 243 THR A CA 1
ATOM 1544 C C . THR A 1 190 ? 25.934 11.008 19.233 1.00 13.06 243 THR A C 1
ATOM 1545 O O . THR A 1 190 ? 25.369 11.787 18.465 1.00 13.41 243 THR A O 1
ATOM 1549 N N . LYS A 1 191 ? 25.401 9.847 19.601 1.00 14.56 244 LYS A N 1
ATOM 1550 C CA . LYS A 1 191 ? 24.094 9.437 19.101 1.00 14.97 244 LYS A CA 1
ATOM 1551 C C . LYS A 1 191 ? 22.989 10.383 19.553 1.00 15.32 244 LYS A C 1
ATOM 1552 O O . LYS A 1 191 ? 22.074 10.678 18.780 1.00 14.45 244 LYS A O 1
ATOM 1558 N N . LYS A 1 192 ? 23.063 10.863 20.792 1.00 14.62 245 LYS A N 1
ATOM 1559 C CA . LYS A 1 192 ? 22.040 11.780 21.290 1.00 16.28 245 LYS A CA 1
ATOM 1560 C C . LYS A 1 192 ? 22.076 13.084 20.503 1.00 15.65 245 LYS A C 1
ATOM 1561 O O . LYS A 1 192 ? 21.036 13.649 20.167 1.00 17.45 245 LYS A O 1
ATOM 1567 N N . ILE A 1 193 ? 23.280 13.556 20.206 1.00 14.19 246 ILE A N 1
ATOM 1568 C CA . ILE A 1 193 ? 23.449 14.790 19.447 1.00 12.04 246 ILE A CA 1
ATOM 1569 C C . ILE A 1 193 ? 22.956 14.587 18.015 1.00 12.09 246 ILE A C 1
ATOM 1570 O O . ILE A 1 193 ? 22.271 15.445 17.453 1.00 11.61 246 ILE A O 1
ATOM 1575 N N . GLN A 1 194 ? 23.309 13.450 17.424 1.00 12.09 247 GLN A N 1
ATOM 1576 C CA . GLN A 1 194 ? 22.888 13.140 16.063 1.00 12.89 247 GLN A CA 1
ATOM 1577 C C . GLN A 1 194 ? 21.364 13.161 15.965 1.00 14.13 247 GLN A C 1
ATOM 1578 O O . GLN A 1 194 ? 20.800 13.764 15.055 1.00 13.88 247 GLN A O 1
ATOM 1584 N N . THR A 1 195 ? 20.700 12.511 16.912 1.00 13.86 248 THR A N 1
ATOM 1585 C CA . THR A 1 195 ? 19.243 12.469 16.903 1.00 15.63 248 THR A CA 1
ATOM 1586 C C . THR A 1 195 ? 18.631 13.853 17.138 1.00 15.28 248 THR A C 1
ATOM 1587 O O . THR A 1 195 ? 17.647 14.219 16.494 1.00 14.57 248 THR A O 1
ATOM 1591 N N . TYR A 1 196 ? 19.212 14.623 18.053 1.00 13.38 249 TYR A N 1
ATOM 1592 C CA . TYR A 1 196 ? 18.703 15.964 18.335 1.00 13.17 249 TYR A CA 1
ATOM 1593 C C . TYR A 1 196 ? 18.759 16.848 17.092 1.00 13.77 249 TYR A C 1
ATOM 1594 O O . TYR A 1 196 ? 17.789 17.522 16.741 1.00 13.23 249 TYR A O 1
ATOM 1603 N N . ILE A 1 197 ? 19.911 16.848 16.433 1.00 12.68 250 ILE A N 1
ATOM 1604 C CA . ILE A 1 197 ? 20.102 17.664 15.243 1.00 12.77 250 ILE A CA 1
ATOM 1605 C C . ILE A 1 197 ? 19.198 17.225 14.091 1.00 12.71 250 ILE A C 1
ATOM 1606 O O . ILE A 1 197 ? 18.654 18.065 13.374 1.00 12.61 250 ILE A O 1
ATOM 1611 N N . GLU A 1 198 ? 19.024 15.918 13.912 1.00 11.99 251 GLU A N 1
ATOM 1612 C CA . GLU A 1 198 ? 18.157 15.438 12.839 1.00 14.00 251 GLU A CA 1
ATOM 1613 C C . GLU A 1 198 ? 16.693 15.799 13.103 1.00 15.24 251 GLU A C 1
ATOM 1614 O O . GLU A 1 198 ? 15.980 16.237 12.196 1.00 14.51 251 GLU A O 1
ATOM 1620 N N . ARG A 1 199 ? 16.247 15.635 14.345 1.00 14.71 252 ARG A N 1
ATOM 1621 C CA . ARG A 1 199 ? 14.860 15.936 14.678 1.00 15.12 252 ARG A CA 1
ATOM 1622 C C . ARG A 1 199 ? 14.540 17.424 14.782 1.00 16.07 252 ARG A C 1
ATOM 1623 O O . ARG A 1 199 ? 13.477 17.865 14.340 1.00 18.02 252 ARG A O 1
ATOM 1631 N N . GLU A 1 200 ? 15.455 18.204 15.349 1.00 15.94 253 GLU A N 1
ATOM 1632 C CA . GLU A 1 200 ? 15.225 19.632 15.518 1.00 16.06 253 GLU A CA 1
ATOM 1633 C C . GLU A 1 200 ? 15.500 20.466 14.270 1.00 15.85 253 GLU A C 1
ATOM 1634 O O . GLU A 1 200 ? 14.796 21.440 14.008 1.00 17.35 253 GLU A O 1
ATOM 1640 N N . TYR A 1 201 ? 16.513 20.080 13.496 1.00 13.73 254 TYR A N 1
ATOM 1641 C CA . TYR A 1 201 ? 16.878 20.840 12.305 1.00 14.10 254 TYR A CA 1
ATOM 1642 C C . TYR A 1 201 ? 16.760 20.108 10.968 1.00 13.99 254 TYR A C 1
ATOM 1643 O O . TYR A 1 201 ? 17.142 20.659 9.933 1.00 14.92 254 TYR A O 1
ATOM 1652 N N . GLU A 1 202 ? 16.228 18.887 10.988 1.00 13.65 255 GLU A N 1
ATOM 1653 C CA . GLU A 1 202 ? 16.069 18.075 9.773 1.00 15.08 255 GLU A CA 1
ATOM 1654 C C . GLU A 1 202 ? 17.404 17.986 9.052 1.00 15.86 255 GLU A C 1
ATOM 1655 O O . GLU A 1 202 ? 17.473 18.005 7.820 1.00 17.97 255 GLU A O 1
ATOM 1661 N N . HIS A 1 203 ? 18.465 17.862 9.841 1.00 14.63 256 HIS A N 1
ATOM 1662 C CA . HIS A 1 203 ? 19.819 17.819 9.320 1.00 13.92 256 HIS A CA 1
ATOM 1663 C C . HIS A 1 203 ? 20.528 16.539 9.750 1.00 14.29 256 HIS A C 1
ATOM 1664 O O . HIS A 1 203 ? 20.522 16.186 10.926 1.00 14.16 256 HIS A O 1
ATOM 1671 N 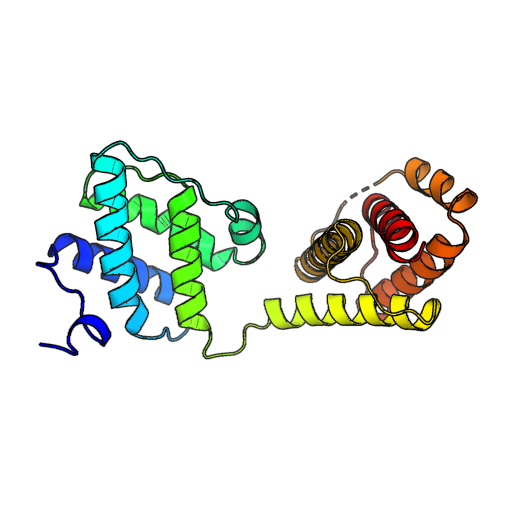N . LYS A 1 204 ? 21.143 15.855 8.792 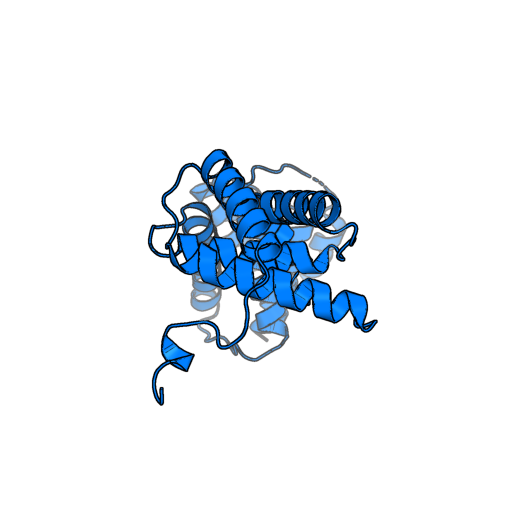1.00 14.22 257 LYS A N 1
ATOM 1672 C CA . LYS A 1 204 ? 21.855 14.615 9.078 1.00 15.16 257 LYS A CA 1
ATOM 1673 C C . LYS A 1 204 ? 23.367 14.823 9.062 1.00 14.08 257 LYS A C 1
ATOM 1674 O O . LYS A 1 204 ? 23.936 15.234 8.050 1.00 15.93 257 LYS A O 1
ATOM 1680 N N . LEU A 1 205 ? 24.016 14.553 10.190 1.00 14.16 258 LEU A N 1
ATOM 1681 C CA . LEU A 1 205 ? 25.465 14.689 10.266 1.00 12.91 258 LEU A CA 1
ATOM 1682 C C . LEU A 1 205 ? 26.081 13.558 9.450 1.00 13.09 258 LEU A C 1
ATOM 1683 O O . LEU A 1 205 ? 25.518 12.465 9.375 1.00 14.81 258 LEU A O 1
ATOM 1688 N N . THR A 1 206 ? 27.233 13.824 8.842 1.00 12.94 259 THR A N 1
ATOM 1689 C CA . THR A 1 206 ? 27.918 12.817 8.036 1.00 13.18 259 THR A CA 1
ATOM 1690 C C . THR A 1 206 ? 28.763 11.900 8.914 1.00 13.04 259 THR A C 1
ATOM 1691 O O . THR A 1 206 ? 28.966 12.169 10.099 1.00 12.89 259 THR A O 1
ATOM 1695 N N . SER A 1 207 ? 29.266 10.826 8.310 1.00 13.62 260 SER A N 1
ATOM 1696 C CA . SER A 1 207 ? 30.115 9.864 9.002 1.00 12.92 260 SER A CA 1
ATOM 1697 C C . SER A 1 207 ? 31.359 10.572 9.546 1.00 12.60 260 SER A C 1
ATOM 1698 O O . SER A 1 207 ? 31.792 10.312 10.675 1.00 11.90 260 SER A O 1
ATOM 1701 N N . ASP A 1 208 ? 31.945 11.450 8.734 1.00 11.41 261 ASP A N 1
ATOM 1702 C CA . ASP A 1 208 ? 33.128 12.198 9.153 1.00 11.80 261 ASP A CA 1
ATOM 1703 C C . ASP A 1 208 ? 32.800 13.069 10.369 1.00 10.76 261 ASP A C 1
ATOM 1704 O O . ASP A 1 208 ? 33.546 13.095 11.346 1.00 10.42 261 ASP A O 1
ATOM 1709 N N . GLU A 1 209 ? 31.690 13.797 10.307 1.00 11.19 262 GLU A N 1
ATOM 1710 C CA . GLU A 1 209 ? 31.317 14.661 11.421 1.00 10.98 262 GLU A CA 1
ATOM 1711 C C . GLU A 1 209 ? 31.086 13.846 12.694 1.00 9.58 262 GLU A C 1
ATOM 1712 O O . GLU A 1 209 ? 31.507 14.249 13.781 1.00 9.44 262 GLU A O 1
ATOM 1718 N N . LEU A 1 210 ? 30.431 12.695 12.559 1.00 10.77 263 LEU A N 1
ATOM 1719 C CA . LEU A 1 210 ? 30.177 11.844 13.714 1.00 10.74 263 LEU A CA 1
ATOM 1720 C C . LEU A 1 210 ? 31.483 11.308 14.294 1.00 10.47 263 LEU A C 1
ATOM 1721 O O . LEU A 1 210 ? 31.604 11.138 15.502 1.00 10.60 263 LEU A O 1
ATOM 1726 N N . LEU A 1 211 ? 32.462 11.041 13.433 1.00 10.22 264 LEU A N 1
ATOM 1727 C CA . LEU A 1 211 ? 33.759 10.562 13.898 1.00 10.92 264 LEU A CA 1
ATOM 1728 C C . LEU A 1 211 ? 34.445 11.660 14.712 1.00 9.74 264 LEU A C 1
ATOM 1729 O O . LEU A 1 211 ? 34.899 11.428 15.833 1.00 9.76 264 LEU A O 1
ATOM 1734 N N . TYR A 1 212 ? 34.516 12.863 14.145 1.00 10.32 265 TYR A N 1
ATOM 1735 C CA . TYR A 1 212 ? 35.162 13.977 14.828 1.00 9.96 265 TYR A CA 1
ATOM 1736 C C . TYR A 1 212 ? 34.476 14.290 16.139 1.00 9.05 265 TYR A C 1
ATOM 1737 O O . TYR A 1 212 ? 35.134 14.571 17.139 1.00 9.58 265 TYR A O 1
ATOM 1746 N N . LEU A 1 213 ? 33.147 14.248 16.129 1.00 9.86 266 LEU A N 1
ATOM 1747 C CA . LEU A 1 213 ? 32.376 14.538 17.329 1.00 10.02 266 LEU A CA 1
ATOM 1748 C C . LEU A 1 213 ? 32.682 13.528 18.430 1.00 9.99 266 LEU A C 1
ATOM 1749 O O . LEU A 1 213 ? 32.860 13.902 19.586 1.00 10.24 266 LEU A O 1
ATOM 1754 N N . THR A 1 214 ? 32.749 12.250 18.068 1.00 9.94 267 THR A N 1
ATOM 1755 C CA . THR A 1 214 ? 33.029 11.201 19.049 1.00 9.35 267 THR A CA 1
ATOM 1756 C C . THR A 1 214 ? 34.427 11.349 19.651 1.00 10.73 267 THR A C 1
ATOM 1757 O O . THR A 1 214 ? 34.607 11.241 20.868 1.00 10.44 267 THR A O 1
ATOM 1761 N N . ILE A 1 215 ? 35.418 11.599 18.800 1.00 9.60 268 ILE A N 1
ATOM 1762 C CA . ILE A 1 215 ? 36.776 11.775 19.283 1.00 10.46 268 ILE A CA 1
ATOM 1763 C C . ILE A 1 215 ? 36.838 13.019 20.168 1.00 10.11 268 ILE A C 1
ATOM 1764 O O . ILE A 1 215 ? 37.439 12.989 21.242 1.00 10.31 268 ILE A O 1
ATOM 1769 N N . ASP A 1 216 ? 36.209 14.107 19.723 1.00 9.33 269 ASP A N 1
ATOM 1770 C CA . ASP A 1 216 ? 36.210 15.349 20.493 1.00 9.80 269 ASP A CA 1
ATOM 1771 C C . ASP A 1 216 ? 35.636 15.145 21.894 1.00 10.28 269 ASP A C 1
ATOM 1772 O O . ASP A 1 216 ? 36.202 15.617 22.879 1.00 11.58 269 ASP A O 1
ATOM 1777 N N . ILE A 1 217 ? 34.506 14.452 21.980 1.00 10.64 270 ILE A N 1
ATOM 1778 C CA . ILE A 1 217 ? 33.873 14.206 23.271 1.00 11.09 270 ILE A CA 1
ATOM 1779 C C . ILE A 1 217 ? 34.802 13.379 24.156 1.00 11.76 270 ILE A C 1
ATOM 1780 O O . ILE A 1 217 ? 35.004 13.702 25.321 1.00 12.16 270 ILE A O 1
ATOM 1785 N N . GLU A 1 218 ? 35.387 12.325 23.599 1.00 11.26 271 GLU A N 1
ATOM 1786 C CA . GLU A 1 218 ? 36.306 11.496 24.372 1.00 12.47 271 GLU A CA 1
ATOM 1787 C C . GLU A 1 218 ? 37.488 12.312 24.904 1.00 13.14 271 GLU A C 1
ATOM 1788 O O . GLU A 1 218 ? 37.880 12.173 26.068 1.00 13.42 271 GLU A O 1
ATOM 1794 N N . ARG A 1 219 ? 38.049 13.177 24.062 1.00 10.58 272 ARG A N 1
ATOM 1795 C CA . ARG A 1 219 ? 39.198 13.988 24.467 1.00 12.79 272 ARG A CA 1
ATOM 1796 C C . ARG A 1 219 ? 38.872 15.024 25.535 1.00 13.04 272 ARG A C 1
ATOM 1797 O O . ARG A 1 219 ? 39.662 15.245 26.454 1.00 15.05 272 ARG A O 1
ATOM 1805 N N . VAL A 1 220 ? 37.706 15.651 25.421 1.00 14.60 273 VAL A N 1
ATOM 1806 C CA . VAL A 1 220 ? 37.303 16.683 26.371 1.00 17.02 273 VAL A CA 1
ATOM 1807 C C . VAL A 1 220 ? 36.761 16.143 27.690 1.00 18.56 273 VAL A C 1
ATOM 1808 O O . VAL A 1 220 ? 36.950 16.766 28.739 1.00 20.32 273 VAL A O 1
ATOM 1812 N N . VAL A 1 221 ? 36.095 14.992 27.650 1.00 19.27 274 VAL A N 1
ATOM 1813 C CA . VAL A 1 221 ? 35.531 14.419 28.868 1.00 22.17 274 VAL A CA 1
ATOM 1814 C C . VAL A 1 221 ? 36.575 13.686 29.700 1.00 24.32 274 VAL A C 1
ATOM 1815 O O . VAL A 1 221 ? 36.602 13.820 30.924 1.00 26.27 274 VAL A O 1
ATOM 1819 N N . LYS A 1 222 ? 37.437 12.920 29.038 1.00 26.22 275 LYS A N 1
ATOM 1820 C CA . LYS A 1 222 ? 38.482 12.170 29.729 1.00 28.33 275 LYS A CA 1
ATOM 1821 C C . LYS A 1 222 ? 39.591 13.103 30.200 1.00 29.19 275 LYS A C 1
ATOM 1822 O O . LYS A 1 222 ? 39.815 14.162 29.613 1.00 31.29 275 LYS A O 1
#

CATH classification: 1.10.1790.10 (+1 more: 1.10.1790.10)

Sequence (220 aa):
GAMEKFKTLLYDIPIECMEVSEEIISYAKLQLGKKLNDSIYVSLTDHINFAIQRNQKGLDIKNALLWETKRLYKDEFAIGKEALVMVKNKTGVSLPEDEAGFIALHIVNAELNEEMPNIINITKVMEEILSIVKYHFKIEFNEESLHYYRFVTDLKFFAQRLFNGTHMEDDFLLDTVKEKYHRAYECTKKIQTYIEREYEHKLTSDELLYLTIDIERVVK

Organism: Bacillus subtilis (strain 168) (NCBI:txid224308)

Radius of gyration: 22.23 Å; Cα contacts (8 Å, |Δi|>4): 220; chains: 1; bounding box: 44×69×45 Å

Nearest PDB structures (foldseek):
  1h99-assembly1_A-2  TM=1.005E+00  e=2.348E-30  Bacillus subtilis
  1tlv-assembly1_A-2  TM=5.330E-01  e=1.968E-21  Bacillus subtilis
  6twr-assembly1_B  TM=8.744E-01  e=3.269E-09  Bacillus subtilis
  3rio-assembly1_A  TM=9.538E-01  e=9.474E-06  Bacillus subtilis

Solvent-accessible surface area: 13571 Å² total; per-residue (Å²): 100,90,132,74,137,159,156,52,46,108,74,142,53,60,114,80,14,83,74,1,1,107,73,0,0,68,64,1,70,135,99,29,66,74,168,3,59,107,60,3,73,74,35,0,9,42,28,2,11,80,1,28,84,52,44,126,152,58,88,100,28,169,17,102,111,18,178,80,6,32,166,36,52,143,89,16,18,54,2,0,82,62,0,18,73,20,0,88,118,68,52,51,16,76,15,42,58,18,2,0,0,74,0,0,56,46,0,4,80,7,7,110,122,94,142,32,91,61,52,79,47,3,58,84,1,22,110,4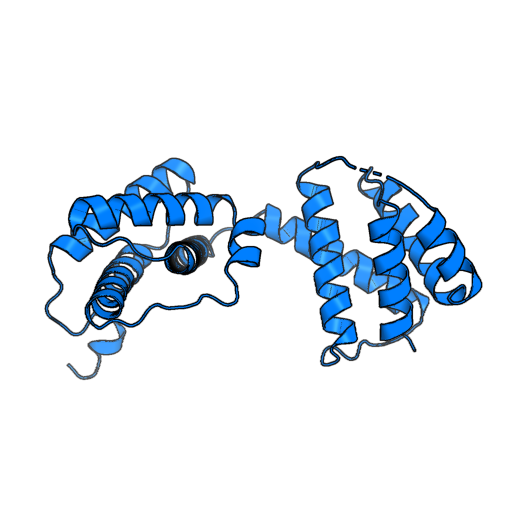2,1,28,64,34,0,77,158,54,46,140,44,144,31,101,115,159,36,145,82,24,150,141,0,35,43,18,0,54,138,8,0,11,34,22,64,79,48,68,169,157,188,74,72,131,44,4,67,94,10,56,130,166,51,95,155,2,33,65,0,0,94,92,0,56,67,67,1,71,198,102,44,163,23,149,13,29,7,53,16,8,29,100,0,0,52,2,0,21,84,26,48,172

GO terms:
  GO:0045893 positive regulation of DNA-templated transcription (P, IMP)

Foldseek 3Di:
DVCCVVPADDDDQDPLLLVLQCVLVVVLCVQVVDAFAVCSSVVSSVLLVVLVVCVVVPHQDDAPCLVVLCQQQVSLLVSLVVSQVSSCVRPVDRHDSSRSSVNSVSRVVRVVVDDDVLVVQLVVQLVVLVVLLCVLLVDDWPCVDPLVVLQSVLSSVVSSCLVVVDDDDDLPLVVVLCPVLVSLLVSLVVSQVCCCVVRVDGDDSVSSNSSSVSSVVGSD

InterPro domains:
  IPR001550 Transcription antiterminator, conserved site [PS00654] (98-110)
  IPR004341 CAT RNA-binding domain [PF03123] (1-56)
  IPR004341 CAT RNA-binding domain [SM01061] (1-59)
  IPR011608 PRD domain [PF00874] (75-163)
  IPR011608 PRD domain [PF00874] (180-272)
  IPR011608 PRD domain [PS51372] (65-170)
  IPR011608 PRD domain [PS51372] (171-277)
  IPR036634 PRD domain superfamily [SSF63520] (57-166)
  IPR036634 PRD domain superfamily [SSF63520] (170-273)
  IPR036650 CAT RNA-binding domain superfamily [G3DSA:2.30.24.10] (1-55)
  IPR036650 CAT RNA-binding domain superfamily [SSF50151] (1-54)
  IPR050661 BglG family transcriptional antiterminators [PTHR30185] (1-276)

B-factor: mean 20.13, std 8.53, range [8.15, 80.0]